Protein AF-A0A6C0JZB6-F1 (afdb_monomer)

Foldseek 3Di:
DDDDDDDDDPDPDDPPDDPDDPPPPVVPDDPLQPPLDDPVLRVLLSLLRCLCVVVVCLVVLLVVCVVVVHDLPHDDDQDDDPSSVVSLVSLCPDPCSVVDDPVSVSVSVSLSNVCSHPNVVVVSVVSVVVVVVVVVVVVVVVVVVVVVVVVVVVVVVVVVVVVVVVVVVVVVVVVVVVVVVVVVVPPDPPPDPDDDDDDDDDDDD

pLDDT: mean 84.33, std 16.36, range [42.44, 98.69]

Sequence (205 aa):
MNSNINEEQVQSQEIIMPPEPPTENVDTFTPGEFAYASDWDRRYLRDAYQVITRNEWWGQFRDALNSRGVSYTTGFQFTNDPLYNKIMNAIANTPVGGCHSGASIGCVMRIMQIIALKGEAEYRRECIEYEEEERRRQQALQMEEDRRRQQALQMEEHHQEYLAKMERERQEYIARIIASDVANIVVPNTEKINETTNEPDVSPV

Solvent-accessible surface area (backbone atoms only — not comparable to full-atom values): 12638 Å² total; per-residue (Å²): 143,84,88,82,78,80,82,78,81,80,76,79,74,78,80,80,70,76,79,76,74,82,79,78,78,70,80,73,87,57,90,63,59,47,83,86,46,56,80,82,53,20,62,55,47,28,49,49,46,48,56,37,56,80,67,63,37,49,63,62,50,32,50,56,35,52,79,67,71,39,47,93,89,46,80,78,83,66,90,81,43,69,67,53,51,50,52,51,54,58,36,50,72,40,96,63,32,74,75,54,50,81,65,57,48,50,53,43,52,53,50,51,48,44,30,44,72,65,32,58,72,51,52,52,49,54,47,52,54,50,53,52,50,52,51,50,51,52,52,52,51,51,53,52,52,51,51,52,51,51,53,50,51,52,52,49,50,54,50,51,52,50,52,55,48,54,52,50,55,50,51,53,52,54,51,52,52,54,53,52,54,52,54,66,71,66,59,74,88,78,72,77,82,75,83,80,84,79,77,85,86,85,79,91,133

Radius of gyration: 46.21 Å; Cα contacts (8 Å, |Δi|>4): 81; chains: 1; bounding box: 92×86×145 Å

Structure (mmCIF, N/CA/C/O backbone):
data_AF-A0A6C0JZB6-F1
#
_entry.id   AF-A0A6C0JZB6-F1
#
loop_
_atom_site.group_PDB
_atom_site.id
_atom_site.type_symbol
_atom_site.label_atom_id
_atom_site.label_alt_id
_atom_site.label_comp_id
_atom_site.label_asym_id
_atom_site.label_entity_id
_atom_site.label_seq_id
_atom_site.pdbx_PDB_ins_code
_atom_site.Cartn_x
_atom_site.Cartn_y
_atom_site.Cartn_z
_atom_site.occupancy
_atom_site.B_iso_or_equiv
_atom_site.auth_seq_id
_atom_site.auth_comp_id
_atom_site.auth_asym_id
_atom_site.auth_atom_id
_atom_site.pdbx_PDB_model_num
ATOM 1 N N . MET A 1 1 ? 46.625 -63.639 -25.681 1.00 45.88 1 MET A N 1
ATOM 2 C CA . MET A 1 1 ? 45.954 -63.381 -24.392 1.00 45.88 1 MET A CA 1
ATOM 3 C C . MET A 1 1 ? 45.619 -61.900 -24.350 1.00 45.88 1 MET A C 1
ATOM 5 O O . MET A 1 1 ? 46.455 -61.127 -23.921 1.00 45.88 1 MET A O 1
ATOM 9 N N . ASN A 1 2 ? 44.457 -61.512 -24.878 1.00 42.44 2 ASN A N 1
ATOM 10 C CA . ASN A 1 2 ? 43.946 -60.142 -24.798 1.00 42.44 2 ASN A CA 1
ATOM 11 C C . ASN A 1 2 ? 42.548 -60.226 -24.191 1.00 42.44 2 ASN A C 1
ATOM 13 O O . ASN A 1 2 ? 41.601 -60.625 -24.864 1.00 42.44 2 ASN A O 1
ATOM 17 N N . SER A 1 3 ? 42.464 -59.919 -22.902 1.00 53.12 3 SER A N 1
ATOM 18 C CA . SER A 1 3 ? 41.220 -59.836 -22.146 1.00 53.12 3 SER A CA 1
ATOM 19 C C . SER A 1 3 ? 40.720 -58.397 -22.242 1.00 53.12 3 SER A C 1
ATOM 21 O O . SER A 1 3 ? 41.176 -57.546 -21.484 1.00 53.12 3 SER A O 1
ATOM 23 N N . ASN A 1 4 ? 39.834 -58.109 -23.198 1.00 56.62 4 ASN A N 1
ATOM 24 C CA . ASN A 1 4 ? 39.103 -56.843 -23.207 1.00 56.62 4 ASN A CA 1
ATOM 25 C C . ASN A 1 4 ? 37.884 -56.982 -22.296 1.00 56.62 4 ASN A C 1
ATOM 27 O O . ASN A 1 4 ? 37.020 -57.832 -22.504 1.00 56.62 4 ASN A O 1
ATOM 31 N N . ILE A 1 5 ? 37.903 -56.169 -21.248 1.00 60.34 5 ILE A N 1
ATOM 32 C CA . ILE A 1 5 ? 36.912 -56.061 -20.187 1.00 60.34 5 ILE A CA 1
ATOM 33 C C . ILE A 1 5 ? 35.706 -55.304 -20.754 1.00 60.34 5 ILE A C 1
ATOM 35 O O . ILE A 1 5 ? 35.857 -54.203 -21.275 1.00 60.34 5 ILE A O 1
ATOM 39 N N . ASN A 1 6 ? 34.525 -55.919 -20.672 1.00 53.59 6 ASN A N 1
ATOM 40 C CA . ASN A 1 6 ?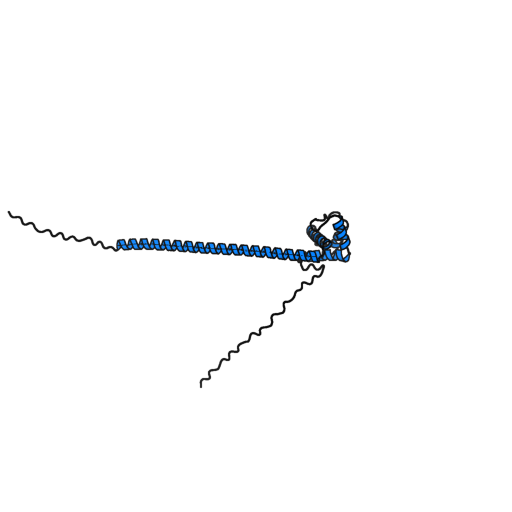 33.242 -55.263 -20.912 1.00 53.59 6 ASN A CA 1
ATOM 41 C C . ASN A 1 6 ? 33.005 -54.229 -19.803 1.00 53.59 6 ASN A C 1
ATOM 43 O O . ASN A 1 6 ? 32.846 -54.601 -18.641 1.00 53.59 6 ASN A O 1
ATOM 47 N N . GLU A 1 7 ? 32.962 -52.949 -20.165 1.00 59.62 7 GLU A N 1
ATOM 48 C CA . GLU A 1 7 ? 32.383 -51.897 -19.330 1.00 59.62 7 GLU A CA 1
ATOM 49 C C . GLU A 1 7 ? 30.857 -52.059 -19.327 1.00 59.62 7 GLU A C 1
ATOM 51 O O . GLU A 1 7 ? 30.168 -51.722 -20.290 1.00 59.62 7 GLU A O 1
ATOM 56 N N . GLU A 1 8 ? 30.322 -52.613 -18.240 1.00 56.81 8 GLU A N 1
ATOM 57 C CA . GLU A 1 8 ? 28.897 -52.538 -17.931 1.00 56.81 8 GLU A CA 1
ATOM 58 C C . GLU A 1 8 ? 28.526 -51.084 -17.611 1.00 56.81 8 GLU A C 1
ATOM 60 O O . GLU A 1 8 ? 28.890 -50.530 -16.573 1.00 56.81 8 GLU A O 1
ATOM 65 N N . GLN A 1 9 ? 27.772 -50.463 -18.518 1.00 48.66 9 GLN A N 1
ATOM 66 C CA . GLN A 1 9 ? 27.042 -49.232 -18.249 1.00 48.66 9 GLN A CA 1
ATOM 67 C C . GLN A 1 9 ? 25.950 -49.510 -17.210 1.00 48.66 9 GLN A C 1
ATOM 69 O O . GLN A 1 9 ? 24.870 -50.006 -17.531 1.00 48.66 9 GLN A O 1
ATOM 74 N N . VAL A 1 10 ? 26.220 -49.160 -15.954 1.00 54.12 10 VAL A N 1
ATOM 75 C CA . VAL A 1 10 ? 25.191 -49.067 -14.916 1.00 54.12 10 VAL A CA 1
ATOM 76 C C . VAL A 1 10 ? 24.392 -47.792 -15.174 1.00 54.12 10 VAL A C 1
ATOM 78 O O . VAL A 1 10 ? 24.787 -46.686 -14.811 1.00 54.12 10 VAL A O 1
ATOM 81 N N . GLN A 1 11 ? 23.277 -47.960 -15.876 1.00 53.94 11 GLN A N 1
ATOM 82 C CA . GLN A 1 11 ? 22.284 -46.929 -16.130 1.00 53.94 11 GLN A CA 1
ATOM 83 C C . GLN A 1 11 ? 21.546 -46.633 -14.817 1.00 53.94 11 GLN A C 1
ATOM 85 O O . GLN A 1 11 ? 20.642 -47.363 -14.415 1.00 53.94 11 GLN A O 1
ATOM 90 N N . SER A 1 12 ? 21.971 -45.579 -14.120 1.00 52.72 12 SER A N 1
ATOM 91 C CA . SER A 1 12 ? 21.292 -45.047 -12.939 1.00 52.72 12 SER A CA 1
ATOM 92 C C . SER A 1 12 ? 19.869 -44.640 -13.321 1.00 52.72 12 SER A C 1
ATOM 94 O O . SER A 1 12 ? 19.661 -43.602 -13.944 1.00 52.72 12 SER A O 1
ATOM 96 N N . GLN A 1 13 ? 18.884 -45.474 -12.988 1.00 52.16 13 GLN A N 1
ATOM 97 C CA . GLN A 1 13 ? 17.484 -45.077 -13.039 1.00 52.16 13 GLN A CA 1
ATOM 98 C C . GLN A 1 13 ? 17.286 -43.966 -12.006 1.00 52.16 13 GLN A C 1
ATOM 100 O O . GLN A 1 13 ? 17.380 -44.209 -10.803 1.00 52.16 13 GLN A O 1
ATOM 105 N N . GLU A 1 14 ? 17.055 -42.741 -12.480 1.00 58.50 14 GLU A N 1
ATOM 106 C CA . GLU A 1 14 ? 16.533 -41.658 -11.653 1.00 58.50 14 GLU A CA 1
ATOM 107 C C . GLU A 1 14 ? 15.258 -42.164 -10.975 1.00 58.50 14 GLU A C 1
ATOM 109 O O . GLU A 1 14 ? 14.254 -42.462 -11.624 1.00 58.50 14 GLU A O 1
ATOM 114 N N . ILE A 1 15 ? 15.318 -42.321 -9.654 1.00 60.81 15 ILE A N 1
ATOM 115 C CA . ILE A 1 15 ? 14.153 -42.622 -8.833 1.00 60.81 15 ILE A CA 1
ATOM 116 C C . ILE A 1 15 ? 13.278 -41.368 -8.887 1.00 60.81 15 ILE A C 1
ATOM 118 O O . ILE A 1 15 ? 13.508 -40.406 -8.158 1.00 60.81 15 ILE A O 1
ATOM 122 N N . ILE A 1 16 ? 12.304 -41.363 -9.798 1.00 61.88 16 ILE A N 1
ATOM 123 C CA . ILE A 1 16 ? 11.272 -40.332 -9.895 1.00 61.88 16 ILE A CA 1
ATOM 124 C C . ILE A 1 16 ? 10.442 -40.427 -8.611 1.00 61.88 16 ILE A C 1
ATOM 126 O O . ILE A 1 16 ? 9.555 -41.274 -8.488 1.00 61.88 16 ILE A O 1
ATOM 130 N N . MET A 1 17 ? 10.769 -39.594 -7.622 1.00 65.50 17 MET A N 1
ATOM 131 C CA . MET A 1 17 ? 9.913 -39.412 -6.455 1.00 65.50 17 MET A CA 1
ATOM 132 C C . MET A 1 17 ? 8.562 -38.850 -6.915 1.00 65.50 17 MET A C 1
ATOM 134 O O . MET A 1 17 ? 8.532 -37.965 -7.777 1.00 65.50 17 MET A O 1
ATOM 138 N N . PRO A 1 18 ? 7.439 -39.343 -6.360 1.00 75.12 18 PRO A N 1
ATOM 139 C CA . PRO A 1 18 ? 6.144 -38.729 -6.608 1.00 75.12 18 PRO A CA 1
ATOM 140 C C . PRO A 1 18 ? 6.205 -37.254 -6.182 1.00 75.12 18 PRO A C 1
ATOM 142 O O . PRO A 1 18 ? 6.848 -36.956 -5.170 1.00 75.12 18 PRO A O 1
ATOM 145 N N . PRO A 1 19 ? 5.576 -36.332 -6.937 1.00 72.06 19 PRO A N 1
ATOM 146 C CA . PRO A 1 19 ? 5.534 -34.930 -6.551 1.00 72.06 19 PRO A CA 1
ATOM 147 C C . PRO A 1 19 ? 4.966 -34.836 -5.137 1.00 72.06 19 PRO A C 1
ATOM 149 O O . PRO A 1 19 ? 3.941 -35.459 -4.839 1.00 72.06 19 PRO A O 1
ATOM 152 N N . GLU A 1 20 ? 5.657 -34.103 -4.262 1.00 64.00 20 GLU A N 1
ATOM 153 C CA . GLU A 1 20 ? 5.143 -33.834 -2.924 1.00 64.00 20 GLU A CA 1
ATOM 154 C C . GLU A 1 20 ? 3.725 -33.262 -3.059 1.00 64.00 20 GLU A C 1
ATOM 156 O O . GLU A 1 20 ? 3.488 -32.413 -3.930 1.00 64.00 20 GLU A O 1
ATOM 161 N N . PRO A 1 21 ? 2.755 -33.752 -2.264 1.00 69.00 21 PRO A N 1
ATOM 162 C CA . PRO A 1 21 ? 1.412 -33.203 -2.303 1.00 69.00 21 PRO A CA 1
ATOM 163 C C . PRO A 1 21 ? 1.504 -31.694 -2.050 1.00 69.00 21 PRO A C 1
ATOM 165 O O . PRO A 1 21 ? 2.313 -31.279 -1.212 1.00 69.00 21 PRO A O 1
ATOM 168 N N . PRO A 1 22 ? 0.715 -30.866 -2.760 1.00 60.97 22 PRO A N 1
ATOM 169 C CA . PRO A 1 22 ? 0.703 -29.436 -2.513 1.00 60.97 22 PRO A CA 1
ATOM 170 C C . PRO A 1 22 ? 0.452 -29.235 -1.024 1.00 60.97 22 PRO A C 1
ATOM 172 O O . PRO A 1 22 ? -0.549 -29.702 -0.481 1.00 60.97 22 PRO A O 1
ATOM 175 N N . THR A 1 23 ? 1.408 -28.607 -0.346 1.00 54.97 23 THR A N 1
ATOM 176 C CA . THR A 1 23 ? 1.248 -28.226 1.048 1.00 54.97 23 THR A CA 1
ATOM 177 C C . THR A 1 23 ? 0.150 -27.176 1.045 1.00 54.97 23 THR A C 1
ATOM 179 O O . THR A 1 23 ? 0.383 -26.016 0.707 1.00 54.97 23 THR A O 1
ATOM 182 N N . GLU A 1 24 ? -1.079 -27.600 1.339 1.00 53.00 24 GLU A N 1
ATOM 183 C CA . GLU A 1 24 ? -2.179 -26.699 1.636 1.00 53.00 24 GLU A CA 1
ATOM 184 C C . GLU A 1 24 ? -1.795 -25.929 2.905 1.00 53.00 24 GLU A C 1
ATOM 186 O O . GLU A 1 24 ? -2.148 -26.293 4.024 1.00 53.00 24 GLU A O 1
ATOM 191 N N . ASN A 1 25 ? -1.043 -24.842 2.738 1.00 52.75 25 ASN A N 1
ATOM 192 C CA . ASN A 1 25 ? -1.030 -23.748 3.694 1.00 52.75 25 ASN A CA 1
ATOM 193 C C . ASN A 1 25 ? -2.412 -23.094 3.615 1.00 52.75 25 ASN A C 1
ATOM 195 O O . ASN A 1 25 ? -2.579 -22.018 3.040 1.00 52.75 25 ASN A O 1
ATOM 199 N N . VAL A 1 26 ? -3.428 -23.783 4.143 1.00 58.50 26 VAL A N 1
ATOM 200 C CA . VAL A 1 26 ? -4.707 -23.158 4.458 1.00 58.50 26 VAL A CA 1
ATOM 201 C C . VAL A 1 26 ? -4.381 -22.172 5.563 1.00 58.50 26 VAL A C 1
ATOM 203 O O . VAL A 1 26 ? -4.238 -22.552 6.725 1.00 58.50 26 VAL A O 1
ATOM 206 N N . ASP A 1 27 ? -4.160 -20.921 5.167 1.00 67.69 27 ASP A N 1
ATOM 207 C CA . ASP A 1 27 ? -3.932 -19.794 6.057 1.00 67.69 27 ASP A CA 1
ATOM 208 C C . ASP A 1 27 ? -5.084 -19.752 7.068 1.00 67.69 27 ASP A C 1
ATOM 210 O O . ASP A 1 27 ? -6.199 -19.308 6.777 1.00 67.69 27 ASP A O 1
ATOM 214 N N . THR A 1 28 ? -4.851 -20.370 8.226 1.00 77.94 28 THR A N 1
ATOM 215 C CA . THR A 1 28 ? -5.895 -20.638 9.205 1.00 77.94 28 THR A CA 1
ATOM 216 C C . THR A 1 28 ? -6.149 -19.331 9.925 1.00 77.94 28 THR A C 1
ATOM 218 O O . THR A 1 28 ? -5.398 -18.933 10.817 1.00 77.94 28 THR A O 1
ATOM 221 N N . PHE A 1 29 ? -7.196 -18.629 9.493 1.00 86.38 29 PHE A N 1
ATOM 222 C CA . PHE A 1 29 ? -7.559 -17.337 10.051 1.00 86.38 29 PHE A CA 1
ATOM 223 C C . PHE A 1 29 ? -7.795 -17.452 11.562 1.00 86.38 29 PHE A C 1
ATOM 225 O O . PHE A 1 29 ? -8.783 -18.032 12.013 1.00 86.38 29 PHE A O 1
ATOM 232 N N . THR A 1 30 ? -6.873 -16.875 12.331 1.00 89.81 30 THR A N 1
ATOM 233 C CA . THR A 1 30 ? -6.940 -16.795 13.791 1.00 89.81 30 THR A CA 1
ATOM 234 C C . THR A 1 30 ? -7.148 -15.331 14.181 1.00 89.81 30 THR A C 1
ATOM 236 O O . THR A 1 30 ? -6.226 -14.529 13.998 1.00 89.81 30 THR A O 1
ATOM 239 N N . PRO A 1 31 ? -8.339 -14.952 14.684 1.00 91.44 31 PRO A N 1
ATOM 240 C CA . PRO A 1 31 ? -8.630 -13.570 15.049 1.00 91.44 31 PRO A CA 1
ATOM 241 C C . PRO A 1 31 ? -7.631 -12.996 16.058 1.00 91.44 31 PRO A C 1
ATOM 243 O O . PRO A 1 31 ? -7.247 -13.663 17.019 1.00 91.44 31 PRO A O 1
ATOM 246 N N . GLY A 1 32 ? -7.235 -11.744 15.855 1.00 93.50 32 GLY A N 1
ATOM 247 C CA . GLY A 1 32 ? -6.341 -10.989 16.726 1.00 93.50 32 GLY A CA 1
ATOM 248 C C . GLY A 1 32 ? -4.849 -11.242 16.503 1.00 93.50 32 GLY A C 1
ATOM 249 O O . GLY A 1 32 ? -4.027 -10.532 17.085 1.00 93.50 32 GLY A O 1
ATOM 250 N N . GLU A 1 33 ? -4.465 -12.203 15.656 1.00 95.56 33 GLU A N 1
ATOM 251 C CA . GLU A 1 33 ? -3.049 -12.471 15.369 1.00 95.56 33 GLU A CA 1
ATOM 252 C C . GLU A 1 33 ? -2.458 -11.508 14.331 1.00 95.56 33 GLU A C 1
ATOM 254 O O . GLU A 1 33 ? -1.254 -11.233 14.383 1.00 95.56 33 GLU A O 1
ATOM 259 N N . PHE A 1 34 ? -3.292 -10.974 13.427 1.00 95.31 34 PHE A N 1
ATOM 260 C CA . PHE A 1 34 ? -2.903 -10.047 12.352 1.00 95.31 34 PHE A CA 1
ATOM 261 C C . PHE A 1 34 ? -1.696 -10.537 11.527 1.00 95.31 34 PHE A C 1
ATOM 263 O O . PHE A 1 34 ? -0.806 -9.762 11.173 1.00 95.31 34 PHE A O 1
ATOM 270 N N . ALA A 1 35 ? -1.642 -11.838 11.216 1.00 93.19 35 ALA A N 1
ATOM 271 C CA . ALA A 1 35 ? -0.567 -12.436 10.410 1.00 93.19 35 ALA A CA 1
ATOM 272 C C . ALA A 1 35 ? -0.470 -11.834 8.991 1.00 93.19 35 ALA A C 1
ATOM 274 O O . ALA A 1 35 ? 0.606 -11.800 8.408 1.00 93.19 35 ALA A O 1
ATOM 275 N N . TYR A 1 36 ? -1.581 -11.292 8.491 1.00 92.25 36 TYR A N 1
ATOM 276 C CA . TYR A 1 36 ? -1.726 -10.607 7.202 1.00 92.25 36 TYR A CA 1
ATOM 277 C C . TYR A 1 36 ? -1.367 -9.111 7.241 1.00 92.25 36 TYR A C 1
ATOM 279 O O . TYR A 1 36 ? -1.527 -8.420 6.246 1.00 92.25 36 TYR A O 1
ATOM 287 N N . ALA A 1 37 ? -0.955 -8.578 8.394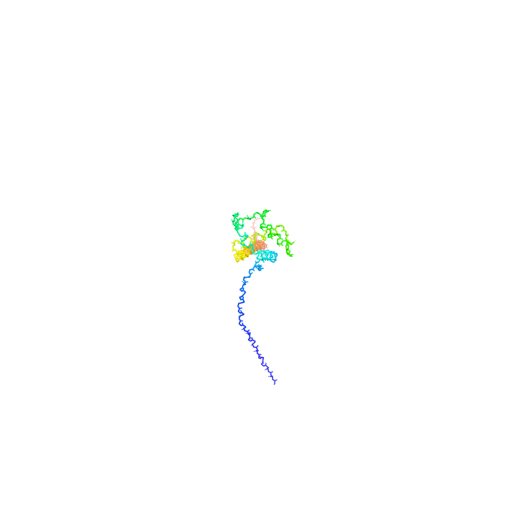 1.00 93.19 37 ALA A N 1
ATOM 288 C CA . ALA A 1 37 ? -0.459 -7.210 8.507 1.00 93.19 37 ALA A CA 1
ATOM 289 C C . ALA A 1 37 ? 1.074 -7.196 8.554 1.00 93.19 37 ALA A C 1
ATOM 291 O O . ALA A 1 37 ? 1.707 -8.195 8.924 1.00 93.19 37 ALA A O 1
ATOM 292 N N . SER A 1 38 ? 1.658 -6.034 8.246 1.00 90.69 38 SER A N 1
ATOM 293 C CA . SER A 1 38 ? 3.099 -5.798 8.361 1.00 90.69 38 SER A CA 1
ATOM 294 C C . SER A 1 38 ? 3.597 -6.121 9.776 1.00 90.69 38 SER A C 1
ATOM 296 O O . SER A 1 38 ? 2.898 -5.869 10.761 1.00 90.69 38 SER A O 1
ATOM 298 N N . ASP A 1 39 ? 4.820 -6.640 9.912 1.00 88.50 39 ASP A N 1
ATOM 299 C CA . ASP A 1 39 ? 5.393 -6.960 11.231 1.00 88.50 39 ASP A CA 1
ATOM 300 C C . ASP A 1 39 ? 5.441 -5.736 12.160 1.00 88.50 39 ASP A C 1
ATOM 302 O O . ASP A 1 39 ? 5.301 -5.859 13.381 1.00 88.50 39 ASP A O 1
ATOM 306 N N . TRP A 1 40 ? 5.612 -4.545 11.577 1.00 87.88 40 TRP A N 1
ATOM 307 C CA . TRP A 1 40 ? 5.642 -3.290 12.317 1.00 87.88 40 TRP A CA 1
ATOM 308 C C . TRP A 1 40 ? 4.274 -2.945 12.915 1.00 87.88 40 TRP A C 1
ATOM 310 O O . TRP A 1 40 ? 4.204 -2.616 14.100 1.00 87.88 40 TRP A O 1
ATOM 320 N N . ASP A 1 41 ? 3.192 -3.086 12.144 1.00 91.88 41 ASP A N 1
ATOM 321 C CA . ASP A 1 41 ? 1.826 -2.801 12.601 1.00 91.88 41 ASP A CA 1
ATOM 322 C C . ASP A 1 41 ? 1.258 -3.920 13.480 1.00 91.88 41 ASP A C 1
ATOM 324 O O . ASP A 1 41 ? 0.531 -3.653 14.442 1.00 91.88 41 ASP A O 1
ATOM 328 N N . ARG A 1 42 ? 1.616 -5.178 13.191 1.00 94.88 42 ARG A N 1
ATOM 329 C CA . ARG A 1 42 ? 1.048 -6.383 13.815 1.00 94.88 42 ARG A CA 1
ATOM 330 C C . ARG A 1 42 ? 1.060 -6.315 15.335 1.00 94.88 42 ARG A C 1
ATOM 332 O O . ARG A 1 42 ? 0.044 -6.603 15.966 1.00 94.88 42 ARG A O 1
ATOM 339 N N . ARG A 1 43 ? 2.187 -5.920 15.939 1.00 94.56 43 ARG A N 1
ATOM 340 C CA . ARG A 1 43 ? 2.314 -5.848 17.407 1.00 94.56 43 ARG A CA 1
ATOM 341 C C . ARG A 1 43 ? 1.321 -4.867 18.031 1.00 94.56 43 ARG A C 1
ATOM 343 O O . ARG A 1 43 ? 0.779 -5.138 19.096 1.00 94.56 43 ARG A O 1
ATOM 350 N N . TYR A 1 44 ? 1.076 -3.749 17.357 1.00 95.56 44 TYR A N 1
ATOM 351 C CA . TYR A 1 44 ? 0.221 -2.682 17.849 1.00 95.56 44 TYR A CA 1
ATOM 352 C C . TYR A 1 44 ? -1.260 -3.002 17.640 1.00 95.56 44 TYR A C 1
ATOM 354 O O . TYR A 1 44 ? -2.083 -2.760 18.522 1.00 95.56 44 TYR A O 1
ATOM 362 N N . LEU A 1 45 ? -1.592 -3.598 16.492 1.00 97.19 45 LEU A N 1
ATOM 363 C CA . LEU A 1 45 ? -2.938 -4.086 16.205 1.00 97.19 45 LEU A CA 1
ATOM 364 C C . LEU A 1 45 ? -3.351 -5.182 17.181 1.00 97.19 45 LEU A C 1
ATOM 366 O O . LEU A 1 45 ? -4.439 -5.113 17.750 1.00 97.19 45 LEU A O 1
ATOM 370 N N . ARG A 1 46 ? -2.457 -6.144 17.428 1.00 96.81 46 ARG A N 1
ATOM 371 C CA . ARG A 1 46 ? -2.664 -7.219 18.399 1.00 96.81 46 ARG A CA 1
ATOM 372 C C . ARG A 1 46 ? -2.922 -6.671 19.798 1.00 96.81 46 ARG A C 1
ATOM 374 O O . ARG A 1 46 ? -3.892 -7.080 20.427 1.00 96.81 46 ARG A O 1
ATOM 381 N N . ASP A 1 47 ? -2.094 -5.738 20.267 1.00 96.06 47 ASP A N 1
ATOM 382 C CA . ASP A 1 47 ? -2.246 -5.148 21.600 1.00 96.06 47 ASP A CA 1
ATOM 383 C C . ASP A 1 47 ? -3.597 -4.431 21.750 1.00 96.06 47 ASP A C 1
ATOM 385 O O . ASP A 1 47 ? -4.379 -4.752 22.647 1.00 96.06 47 ASP A O 1
ATOM 389 N N . ALA A 1 48 ? -3.942 -3.542 20.813 1.00 96.94 48 ALA A N 1
ATOM 390 C CA . ALA A 1 48 ? -5.223 -2.839 20.831 1.00 96.94 48 ALA A CA 1
ATOM 391 C C . ALA A 1 48 ? -6.423 -3.801 20.751 1.00 96.94 48 ALA A C 1
ATOM 393 O O . ALA A 1 48 ? -7.377 -3.673 21.524 1.00 96.94 48 ALA A O 1
ATOM 394 N N . TYR A 1 49 ? -6.361 -4.802 19.870 1.00 97.88 49 TYR A N 1
ATOM 395 C CA . TYR A 1 49 ? -7.405 -5.815 19.723 1.00 97.88 49 TYR A CA 1
ATOM 396 C C . TYR A 1 49 ? -7.602 -6.617 21.012 1.00 97.88 49 TYR A C 1
ATOM 398 O O . TYR A 1 49 ? -8.736 -6.803 21.462 1.00 97.88 49 TYR A O 1
ATOM 406 N N . GLN A 1 50 ? -6.513 -7.055 21.649 1.00 97.00 50 GLN A N 1
ATOM 407 C CA . GLN A 1 50 ? -6.556 -7.769 22.925 1.00 97.00 50 GLN A CA 1
ATOM 408 C C . GLN A 1 50 ? -7.131 -6.891 24.039 1.00 97.00 50 GLN A C 1
ATOM 410 O O . GLN A 1 50 ? -7.951 -7.366 24.826 1.00 97.00 50 GLN A O 1
ATOM 415 N N . VAL A 1 51 ? -6.761 -5.607 24.092 1.00 97.25 51 VAL A N 1
ATOM 416 C CA . VAL A 1 51 ? -7.296 -4.648 25.068 1.00 97.25 51 VAL A CA 1
ATOM 417 C C . VAL A 1 51 ? -8.804 -4.465 24.912 1.00 97.25 51 VAL A C 1
ATOM 419 O O . VAL A 1 51 ? -9.517 -4.478 25.914 1.00 97.25 51 VAL A O 1
ATOM 422 N N . ILE A 1 52 ? -9.308 -4.306 23.690 1.00 97.31 52 ILE A N 1
ATOM 423 C CA . ILE A 1 52 ? -10.746 -4.126 23.448 1.00 97.31 52 ILE A CA 1
ATOM 424 C C . ILE A 1 52 ? -11.500 -5.433 23.730 1.00 97.31 52 ILE A C 1
ATOM 426 O O . ILE A 1 52 ? -12.540 -5.409 24.389 1.00 97.31 52 ILE A O 1
ATOM 430 N N . THR A 1 53 ? -10.946 -6.571 23.301 1.00 97.12 53 THR A N 1
ATOM 431 C CA . THR A 1 53 ? -11.547 -7.902 23.481 1.00 97.12 53 THR A CA 1
ATOM 432 C C . THR A 1 53 ? -11.651 -8.290 24.951 1.00 97.12 53 THR A C 1
ATOM 434 O O . THR A 1 53 ? -12.739 -8.627 25.407 1.00 97.12 53 THR A O 1
ATOM 437 N N . ARG A 1 54 ? -10.563 -8.181 25.728 1.00 97.00 54 ARG A N 1
ATOM 438 C CA . ARG A 1 54 ? -10.546 -8.569 27.155 1.00 97.00 54 ARG A CA 1
ATOM 439 C C . ARG A 1 54 ? -11.500 -7.745 28.024 1.00 97.00 54 ARG A C 1
ATOM 441 O O . ARG A 1 54 ? -11.856 -8.177 29.111 1.00 97.00 54 ARG A O 1
ATOM 448 N N . ASN A 1 55 ? -11.853 -6.543 27.571 1.00 97.31 55 ASN A N 1
ATOM 449 C CA . ASN A 1 55 ? -12.778 -5.649 28.263 1.00 97.31 55 ASN A CA 1
ATOM 450 C C . ASN A 1 55 ? -14.197 -5.672 27.663 1.00 97.31 55 ASN A C 1
ATOM 452 O O . ASN A 1 55 ? -15.038 -4.875 28.079 1.00 97.31 55 ASN A O 1
ATOM 456 N N . GLU A 1 56 ? -14.452 -6.530 26.669 1.00 96.69 56 GLU A N 1
ATOM 457 C CA . GLU A 1 56 ? -15.745 -6.661 25.984 1.00 96.69 56 GLU A CA 1
ATOM 458 C C . GLU A 1 56 ? -16.261 -5.333 25.386 1.00 96.69 56 GLU A C 1
ATOM 460 O O . GLU A 1 56 ? -17.462 -5.067 25.310 1.00 96.69 56 GLU A O 1
ATOM 465 N N . TRP A 1 57 ? -15.350 -4.462 24.935 1.00 97.00 57 TRP A N 1
ATOM 466 C CA . TRP A 1 57 ? -15.701 -3.113 24.469 1.00 97.00 57 TRP A CA 1
ATOM 467 C C . TRP A 1 57 ? -16.159 -3.039 23.012 1.00 97.00 57 TRP A C 1
ATOM 469 O O . TRP A 1 57 ? -16.630 -1.985 22.595 1.00 97.00 57 TRP A O 1
ATOM 479 N N . TRP A 1 58 ? -16.089 -4.126 22.239 1.00 96.25 58 TRP A N 1
ATOM 480 C CA . TRP A 1 58 ? -16.471 -4.128 20.819 1.00 96.25 58 TRP A CA 1
ATOM 481 C C . TRP A 1 58 ? -17.898 -3.627 20.567 1.00 96.25 58 TRP A C 1
ATOM 483 O O . TRP A 1 58 ? -18.105 -2.794 19.686 1.00 96.25 58 TRP A O 1
ATOM 493 N N . GLY A 1 59 ? -18.872 -4.085 21.363 1.00 96.19 59 GLY A N 1
ATOM 494 C CA . GLY A 1 59 ? -20.268 -3.651 21.241 1.00 96.19 59 GLY A CA 1
ATOM 495 C C . GLY A 1 59 ? -20.433 -2.159 21.531 1.00 96.19 59 GLY A C 1
ATOM 496 O O . GLY A 1 59 ? -20.929 -1.419 20.686 1.00 96.19 59 GLY A O 1
ATOM 497 N N . GLN A 1 60 ? -19.916 -1.702 22.678 1.00 94.75 60 GLN A N 1
ATOM 498 C CA . GLN A 1 60 ? -19.953 -0.286 23.069 1.00 94.75 60 GLN A CA 1
ATOM 499 C C . GLN A 1 60 ? -19.256 0.603 22.037 1.00 94.75 60 GLN A C 1
ATOM 501 O O . GLN A 1 60 ? -19.731 1.696 21.736 1.00 94.75 60 GLN A O 1
ATOM 506 N N . PHE A 1 61 ? -18.139 0.132 21.480 1.00 93.31 61 PHE A N 1
ATOM 507 C CA . PHE A 1 61 ? -17.378 0.879 20.493 1.00 93.31 61 PHE A CA 1
ATOM 508 C C . PHE A 1 61 ? -18.144 1.010 19.180 1.00 93.31 61 PHE A C 1
ATOM 510 O O . PHE A 1 61 ? -18.283 2.117 18.667 1.00 93.31 61 PHE A O 1
ATOM 517 N N . ARG A 1 62 ? -18.730 -0.081 18.682 1.00 93.81 62 ARG A N 1
ATOM 518 C CA . ARG A 1 62 ? -19.595 -0.055 17.498 1.00 93.81 62 ARG A CA 1
ATOM 519 C C . ARG A 1 62 ? -20.800 0.871 17.685 1.00 93.81 62 ARG A C 1
ATOM 521 O O . ARG A 1 62 ? -21.082 1.685 16.809 1.00 93.81 62 ARG A O 1
ATOM 528 N N . ASP A 1 63 ? -21.481 0.797 18.824 1.00 93.06 63 ASP A N 1
ATOM 529 C CA . ASP A 1 63 ? -22.659 1.629 19.102 1.00 93.06 63 ASP A CA 1
ATOM 530 C C . ASP A 1 63 ? -22.280 3.120 19.207 1.00 93.06 63 ASP A C 1
ATOM 532 O O . ASP A 1 63 ? -22.969 4.000 18.680 1.00 93.06 63 ASP A O 1
ATOM 536 N N . ALA A 1 64 ? -21.123 3.413 19.810 1.00 90.94 64 ALA A N 1
ATOM 537 C CA . ALA A 1 64 ? -20.542 4.751 19.859 1.00 90.94 64 ALA A CA 1
ATOM 538 C C . ALA A 1 64 ? -20.205 5.300 18.459 1.00 90.94 64 ALA A C 1
ATOM 540 O O . ALA A 1 64 ? -20.441 6.481 18.200 1.00 90.94 64 ALA A O 1
ATOM 541 N N . LEU A 1 65 ? -19.684 4.470 17.555 1.00 90.62 65 LEU A N 1
ATOM 542 C CA . LEU A 1 65 ? -19.399 4.862 16.171 1.00 90.62 65 LEU A CA 1
ATOM 543 C C . LEU A 1 65 ? -20.696 5.140 15.396 1.00 90.62 65 LEU A C 1
ATOM 545 O O . LEU A 1 65 ? -20.844 6.206 14.794 1.00 90.62 65 LEU A O 1
ATOM 549 N N . ASN A 1 66 ? -21.671 4.234 15.491 1.00 90.94 66 ASN A N 1
ATOM 550 C CA . ASN A 1 66 ? -22.955 4.344 14.796 1.00 90.94 66 ASN A CA 1
ATOM 551 C C . ASN A 1 66 ? -23.770 5.563 15.245 1.00 90.94 66 ASN A C 1
ATOM 553 O O . ASN A 1 66 ? -24.279 6.308 14.408 1.00 90.94 66 ASN A O 1
ATOM 557 N N . SER A 1 67 ? -23.858 5.814 16.556 1.00 90.12 67 SER A N 1
ATOM 558 C CA . SER A 1 67 ? -24.585 6.972 17.111 1.00 90.12 67 SER A CA 1
ATOM 559 C C . SER A 1 67 ? -24.038 8.325 16.644 1.00 90.12 67 SER A C 1
ATOM 561 O O . SER A 1 67 ? -24.732 9.336 16.731 1.00 90.12 67 SER A O 1
ATOM 563 N N . ARG A 1 68 ? -22.811 8.349 16.118 1.00 86.31 68 ARG A N 1
ATOM 564 C CA . ARG A 1 68 ? -22.133 9.551 15.624 1.00 86.31 68 ARG A CA 1
ATOM 565 C C . ARG A 1 68 ? -22.040 9.605 14.103 1.00 86.31 68 ARG A C 1
ATOM 567 O O . ARG A 1 68 ? -21.345 10.464 13.569 1.00 86.31 68 ARG A O 1
ATOM 574 N N . GLY A 1 69 ? -22.727 8.694 13.411 1.00 87.12 69 GLY A N 1
ATOM 575 C CA . GLY A 1 69 ? -22.717 8.620 11.952 1.00 87.12 69 GLY A CA 1
ATOM 576 C C . GLY A 1 69 ? -21.344 8.274 11.372 1.00 87.12 69 GLY A C 1
ATOM 577 O O . GLY A 1 69 ? -21.065 8.606 10.218 1.00 87.12 69 GLY A O 1
ATOM 578 N N . VAL A 1 70 ? -20.468 7.640 12.160 1.00 86.69 70 VAL A N 1
ATOM 579 C CA . VAL A 1 70 ? -19.187 7.152 11.651 1.00 86.69 70 VAL A CA 1
ATOM 580 C C . VAL A 1 70 ? -19.445 5.919 10.804 1.00 86.69 70 VAL A C 1
ATOM 582 O O . VAL A 1 70 ? -20.118 4.982 11.227 1.00 86.69 70 VAL A O 1
ATOM 585 N N . SER A 1 71 ? -18.875 5.913 9.611 1.00 84.62 71 SER A N 1
ATOM 586 C CA . SER A 1 71 ? -18.874 4.787 8.695 1.00 84.62 71 SER A CA 1
ATOM 587 C C . SER A 1 71 ? -17.433 4.372 8.398 1.00 84.62 71 SER A C 1
ATOM 589 O O . SER A 1 71 ? -16.463 4.981 8.847 1.00 84.62 71 SER A O 1
ATOM 591 N N . TYR A 1 72 ? -17.269 3.343 7.575 1.00 74.19 72 TYR A N 1
ATOM 592 C CA . TYR A 1 72 ? -15.954 2.963 7.063 1.00 74.19 72 TYR A CA 1
ATOM 593 C C . TYR A 1 72 ? -15.361 4.007 6.095 1.00 74.19 72 TYR A C 1
ATOM 595 O O . TYR A 1 72 ? -14.149 4.019 5.890 1.00 74.19 72 TYR A O 1
ATOM 603 N N . THR A 1 73 ? -16.179 4.905 5.531 1.00 77.38 73 THR A N 1
ATOM 604 C CA . THR A 1 73 ? -15.732 5.997 4.646 1.00 77.38 73 THR A CA 1
ATOM 605 C C . THR A 1 73 ? -15.535 7.322 5.374 1.00 77.38 73 THR A C 1
ATOM 607 O O . THR A 1 73 ? -14.844 8.197 4.859 1.00 77.38 73 THR A O 1
ATOM 610 N N . THR A 1 74 ? -16.096 7.484 6.574 1.00 75.12 74 THR A N 1
ATOM 611 C CA . THR A 1 74 ? -15.931 8.692 7.392 1.00 75.12 74 THR A CA 1
ATOM 612 C C . THR A 1 74 ? -15.010 8.423 8.580 1.00 75.12 74 THR A C 1
ATOM 614 O O . THR A 1 74 ? -14.931 7.308 9.091 1.00 75.12 74 THR A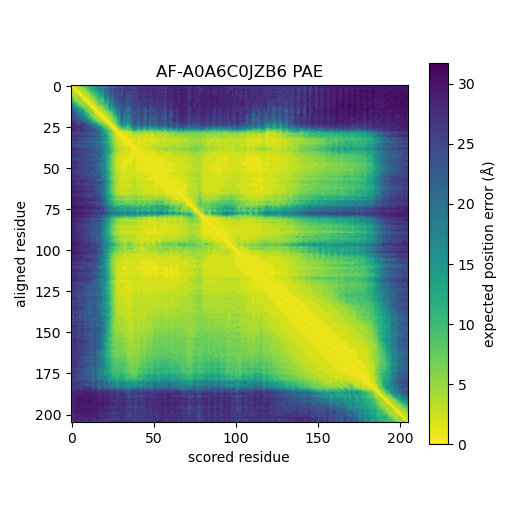 O 1
ATOM 617 N N . GLY A 1 75 ? -14.230 9.419 8.993 1.00 67.19 75 GLY A N 1
ATOM 618 C CA . GLY A 1 75 ? -13.341 9.316 10.152 1.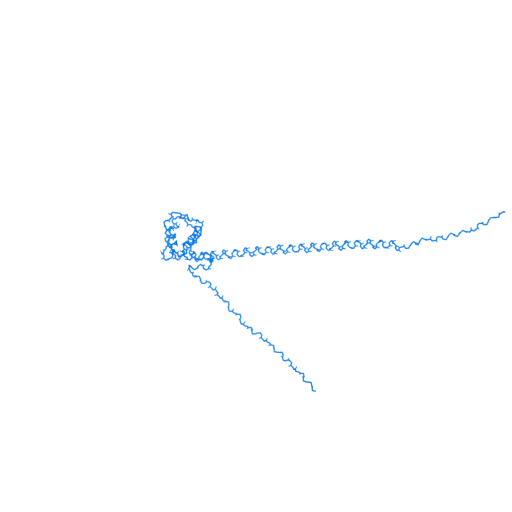00 67.19 75 GLY A CA 1
ATOM 619 C C . GLY A 1 75 ? -14.068 9.667 11.446 1.00 67.19 75 GLY A C 1
ATOM 620 O O . GLY A 1 75 ? -14.944 10.529 11.446 1.00 67.19 75 GLY A O 1
ATOM 621 N N . PHE A 1 76 ? -13.678 9.050 12.561 1.00 68.69 76 PHE A N 1
ATOM 622 C CA . PHE A 1 76 ? -14.083 9.542 13.874 1.00 68.69 76 PHE A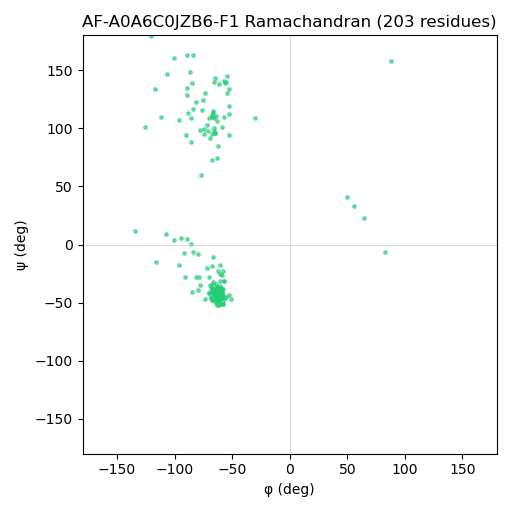 CA 1
ATOM 623 C C . PHE A 1 76 ? -13.070 10.563 14.387 1.00 68.69 76 PHE A C 1
ATOM 625 O O . PHE A 1 76 ? -11.872 10.281 14.415 1.00 68.69 76 PHE A O 1
ATOM 632 N N . GLN A 1 77 ? -13.533 11.739 14.809 1.00 69.69 77 GLN A N 1
ATOM 633 C CA . GLN A 1 77 ? -12.657 12.733 15.419 1.00 69.69 77 GLN A CA 1
ATOM 634 C C . GLN A 1 77 ? -12.528 12.449 16.918 1.00 69.69 77 GLN A C 1
ATOM 636 O O . GLN A 1 77 ? -13.456 12.617 17.703 1.00 69.69 77 GLN A O 1
ATOM 641 N N . PHE A 1 78 ? -11.348 11.978 17.295 1.00 66.62 78 PHE A N 1
ATOM 642 C CA . PHE A 1 78 ? -11.095 11.266 18.543 1.00 66.62 78 PHE A CA 1
ATOM 643 C C . PHE A 1 78 ? -10.945 12.115 19.810 1.00 66.62 78 PHE A C 1
ATOM 645 O O . PHE A 1 78 ? -10.842 11.574 20.906 1.00 66.62 78 PHE A O 1
ATOM 652 N N . THR A 1 79 ? -10.882 13.436 19.691 1.00 66.56 79 THR A N 1
ATOM 653 C CA . THR A 1 79 ? -10.240 14.265 20.719 1.00 66.56 79 THR A CA 1
ATOM 654 C C . THR A 1 79 ? -11.014 14.381 22.032 1.00 66.56 79 THR A C 1
ATOM 656 O O . THR A 1 79 ? -10.393 14.668 23.048 1.00 66.56 79 THR A O 1
ATOM 659 N N . ASN A 1 80 ? -12.326 14.110 22.051 1.00 71.25 80 ASN A N 1
ATOM 660 C CA . ASN A 1 80 ? -13.168 14.304 23.241 1.00 71.25 80 ASN A CA 1
ATOM 661 C C . ASN A 1 80 ? -14.114 13.132 23.560 1.00 71.25 80 ASN A C 1
ATOM 663 O O . ASN A 1 80 ? -15.018 13.287 24.380 1.00 71.25 80 ASN A O 1
ATOM 667 N N . ASP A 1 81 ? -13.955 11.968 22.926 1.00 82.88 81 ASP A N 1
ATOM 668 C CA . ASP A 1 81 ? -14.844 10.836 23.197 1.00 82.88 81 ASP A CA 1
ATOM 669 C C . ASP A 1 81 ? -14.417 10.078 24.475 1.00 82.88 81 ASP A C 1
ATOM 671 O O . ASP A 1 81 ? -13.283 9.596 24.550 1.00 82.88 81 ASP A O 1
ATOM 675 N N . PRO A 1 82 ? -15.298 9.934 25.489 1.00 86.81 82 PRO A N 1
ATOM 676 C CA . PRO A 1 82 ? -14.942 9.256 26.736 1.00 86.81 82 PRO A CA 1
ATOM 677 C C . PRO A 1 82 ? -14.573 7.778 26.563 1.00 86.81 82 PRO A C 1
ATOM 679 O O . PRO A 1 82 ? -13.674 7.294 27.251 1.00 86.81 82 PRO A O 1
ATOM 682 N N . LEU A 1 83 ? -15.244 7.055 25.659 1.00 87.31 83 LEU A N 1
ATOM 683 C CA . LEU A 1 83 ? -14.943 5.652 25.377 1.00 87.31 83 LEU A CA 1
ATOM 684 C C . LEU A 1 83 ? -13.608 5.532 24.644 1.00 87.31 83 LEU A C 1
ATOM 686 O O . LEU A 1 83 ? -12.800 4.675 24.992 1.00 87.31 83 LEU A O 1
ATOM 690 N N . TYR A 1 84 ? -13.343 6.420 23.688 1.00 86.75 84 TYR A N 1
ATOM 691 C CA . TYR A 1 84 ? -12.042 6.482 23.033 1.00 86.75 84 TYR A CA 1
ATOM 692 C C . TYR A 1 84 ? -10.920 6.723 24.042 1.00 86.75 84 TYR A C 1
ATOM 694 O O . TYR A 1 84 ? -9.976 5.941 24.104 1.00 86.75 84 TYR A O 1
ATOM 702 N N . ASN A 1 85 ? -11.052 7.744 24.892 1.00 89.69 85 ASN A N 1
ATOM 703 C CA . ASN A 1 85 ? -10.067 8.048 25.929 1.00 89.69 85 ASN A CA 1
ATOM 704 C C . ASN A 1 85 ? -9.864 6.861 26.877 1.00 89.69 85 ASN A C 1
ATOM 706 O O . ASN A 1 85 ? -8.739 6.559 27.268 1.00 89.69 85 ASN A O 1
ATOM 710 N N . LYS A 1 86 ? -10.939 6.139 27.207 1.00 93.12 86 LYS A N 1
ATOM 711 C CA . LYS A 1 86 ? -10.872 4.919 28.016 1.00 93.12 86 LYS A CA 1
ATOM 712 C C . LYS A 1 86 ? -10.072 3.809 27.326 1.00 93.12 86 LYS A C 1
ATOM 714 O O . LYS A 1 86 ? -9.210 3.215 27.970 1.00 93.12 86 LYS A O 1
ATOM 719 N N . ILE A 1 87 ? -10.318 3.556 26.038 1.00 93.25 87 ILE A N 1
ATOM 720 C CA . ILE A 1 87 ? -9.568 2.568 25.245 1.00 93.25 87 ILE A CA 1
ATOM 721 C C . ILE A 1 87 ? -8.094 2.970 25.160 1.00 93.25 87 ILE A C 1
ATOM 723 O O . ILE A 1 87 ? -7.218 2.168 25.471 1.00 93.25 87 ILE A O 1
ATOM 727 N N . MET A 1 88 ? -7.823 4.227 24.820 1.00 91.50 88 MET A N 1
ATOM 728 C CA . MET A 1 88 ? -6.474 4.775 24.697 1.00 91.50 88 MET A CA 1
ATOM 729 C C . MET A 1 88 ? -5.682 4.666 25.992 1.00 91.50 88 MET A C 1
ATOM 731 O O . MET A 1 88 ? -4.543 4.215 25.978 1.00 91.50 88 MET A O 1
ATOM 735 N N . ASN A 1 89 ? -6.296 5.015 27.122 1.00 93.19 89 ASN A N 1
ATOM 736 C CA . ASN A 1 89 ? -5.665 4.869 28.427 1.00 93.19 89 ASN A CA 1
ATOM 737 C C . ASN A 1 89 ? -5.389 3.396 28.749 1.00 93.19 89 ASN A C 1
ATOM 739 O O . ASN A 1 89 ? -4.353 3.074 29.323 1.00 93.19 89 ASN A O 1
ATOM 743 N N . ALA A 1 90 ? -6.282 2.478 28.374 1.00 95.50 90 ALA A N 1
ATOM 744 C CA . ALA A 1 90 ? -6.061 1.052 28.591 1.00 95.50 90 ALA A CA 1
ATOM 745 C C . ALA A 1 90 ? -4.923 0.490 27.723 1.00 95.50 90 ALA A C 1
ATOM 747 O O . ALA A 1 90 ? -4.169 -0.348 28.214 1.00 95.50 90 ALA A O 1
ATOM 748 N N . ILE A 1 91 ? -4.787 0.966 26.480 1.00 94.44 91 ILE A N 1
ATOM 749 C CA . ILE A 1 91 ? -3.669 0.634 25.585 1.00 94.44 91 ILE A CA 1
ATOM 750 C C . ILE A 1 91 ? -2.371 1.236 26.123 1.00 94.44 91 ILE A C 1
ATOM 752 O O . ILE A 1 91 ? -1.385 0.531 26.248 1.00 94.44 91 ILE A O 1
ATOM 756 N N . ALA A 1 92 ? -2.365 2.504 26.538 1.00 93.25 92 ALA A N 1
ATOM 757 C CA . ALA A 1 92 ? -1.171 3.169 27.067 1.00 93.25 92 ALA A CA 1
ATOM 758 C C . ALA A 1 92 ? -0.559 2.464 28.296 1.00 93.25 92 ALA A C 1
ATOM 760 O O . ALA A 1 92 ? 0.627 2.627 28.565 1.00 93.25 92 ALA A O 1
ATOM 761 N N . ASN A 1 93 ? -1.354 1.670 29.021 1.00 94.31 93 ASN A N 1
ATOM 762 C CA . ASN A 1 93 ? -0.921 0.880 30.175 1.00 94.31 93 ASN A CA 1
ATOM 763 C C . ASN A 1 93 ? -0.420 -0.537 29.822 1.00 94.31 93 ASN A C 1
ATOM 765 O O . ASN A 1 93 ? -0.143 -1.327 30.727 1.00 94.31 93 ASN A O 1
ATOM 769 N N . THR A 1 94 ? -0.325 -0.901 28.542 1.00 95.12 94 THR A N 1
ATOM 770 C CA . THR A 1 94 ? 0.284 -2.168 28.110 1.00 95.12 94 THR A CA 1
ATOM 771 C C . THR A 1 94 ? 1.793 -2.004 27.887 1.00 95.12 94 THR A C 1
ATOM 773 O O . THR A 1 94 ? 2.282 -0.883 27.721 1.00 95.12 94 THR A O 1
ATOM 776 N N . PRO A 1 95 ? 2.564 -3.108 27.826 1.00 93.38 95 PRO A N 1
ATOM 777 C CA . PRO A 1 95 ? 3.985 -3.048 27.479 1.00 93.38 95 PRO A CA 1
ATOM 778 C C . PRO A 1 95 ? 4.262 -2.436 26.096 1.00 93.38 95 PRO A C 1
ATOM 780 O O . PRO A 1 95 ? 5.343 -1.900 25.871 1.00 93.38 95 PRO A O 1
ATOM 783 N N . VAL A 1 96 ? 3.298 -2.520 25.171 1.00 92.31 96 VAL A N 1
ATOM 784 C CA . VAL A 1 96 ? 3.410 -1.998 23.798 1.00 92.31 96 VAL A CA 1
ATOM 785 C C . VAL A 1 96 ? 2.894 -0.555 23.701 1.00 92.31 96 VAL A C 1
ATOM 787 O O . VAL A 1 96 ? 3.386 0.224 22.882 1.00 92.31 96 VAL A O 1
ATOM 790 N N . GLY A 1 97 ? 1.954 -0.172 24.569 1.00 87.81 97 GLY A N 1
ATOM 791 C CA . GLY A 1 97 ? 1.269 1.118 24.580 1.00 87.81 97 GLY A CA 1
ATOM 792 C C . GLY A 1 97 ? 2.190 2.333 24.585 1.00 87.81 97 GLY A C 1
ATOM 793 O O . GLY A 1 97 ? 1.989 3.278 23.822 1.00 87.81 97 GLY A O 1
ATOM 794 N N . GLY A 1 98 ? 3.247 2.286 25.399 1.00 87.00 98 GLY A N 1
ATOM 795 C CA . GLY A 1 98 ? 4.241 3.360 25.494 1.00 87.00 98 GLY A CA 1
ATOM 796 C C . GLY A 1 98 ? 5.094 3.557 24.233 1.00 87.00 98 GLY A C 1
ATOM 797 O O . GLY A 1 98 ? 5.802 4.554 24.127 1.00 87.00 98 GLY A O 1
ATOM 798 N N . CYS A 1 99 ? 5.033 2.635 23.266 1.00 90.56 99 CYS A N 1
ATOM 799 C CA . CYS A 1 99 ? 5.802 2.689 22.020 1.00 90.56 99 CYS A CA 1
ATOM 800 C C . CYS A 1 99 ? 5.033 3.324 20.852 1.00 90.56 99 CYS A C 1
ATOM 802 O O . CYS A 1 99 ? 5.511 3.282 19.714 1.00 90.56 99 CYS A O 1
ATOM 804 N N . HIS A 1 100 ? 3.837 3.861 21.092 1.00 88.31 100 HIS A N 1
ATOM 805 C CA . HIS A 1 100 ? 3.065 4.563 20.076 1.00 88.31 100 HIS A CA 1
ATOM 806 C C . HIS A 1 100 ? 3.466 6.034 19.955 1.00 88.31 100 HIS A C 1
ATOM 808 O O . HIS A 1 100 ? 3.611 6.743 20.949 1.00 88.31 100 HIS A O 1
ATOM 814 N N . SER A 1 101 ? 3.546 6.528 18.719 1.00 88.94 101 SER A N 1
ATOM 815 C CA . SER A 1 101 ? 3.415 7.960 18.460 1.00 88.94 101 SER A CA 1
ATOM 816 C C . SER A 1 101 ? 1.929 8.319 18.355 1.00 88.94 101 SER A C 1
ATOM 818 O O . SER A 1 101 ? 1.087 7.450 18.116 1.00 88.94 101 SER A O 1
ATOM 820 N N . GLY A 1 102 ? 1.589 9.607 18.469 1.00 85.44 102 GLY A N 1
ATOM 821 C CA . GLY A 1 102 ? 0.207 10.068 18.269 1.00 85.44 102 GLY A CA 1
ATOM 822 C C . GLY A 1 102 ? -0.364 9.697 16.890 1.00 85.44 102 GLY A C 1
ATOM 823 O O . GLY A 1 102 ? -1.554 9.421 16.768 1.00 85.44 102 GLY A O 1
ATOM 824 N N . ALA A 1 103 ? 0.487 9.622 15.862 1.00 88.25 103 ALA A N 1
ATOM 825 C CA . ALA A 1 103 ? 0.085 9.188 14.527 1.00 88.25 103 ALA A CA 1
ATOM 826 C C . ALA A 1 103 ? -0.171 7.674 14.464 1.00 88.25 103 ALA A C 1
ATOM 828 O O . ALA A 1 103 ? -1.213 7.256 13.960 1.00 88.25 103 ALA A O 1
ATOM 829 N N . SER A 1 104 ? 0.734 6.846 15.007 1.00 91.50 104 SER A N 1
ATOM 830 C CA . SER A 1 104 ? 0.594 5.387 14.907 1.00 91.50 104 SER A CA 1
ATOM 831 C C . SER A 1 104 ? -0.604 4.869 15.697 1.00 91.50 104 SER A C 1
ATOM 833 O O . SER A 1 104 ? -1.321 3.993 15.219 1.00 91.50 104 SER A O 1
ATOM 835 N N . ILE A 1 105 ? -0.885 5.445 16.870 1.00 91.81 105 ILE A N 1
ATOM 836 C CA . ILE A 1 105 ? -2.089 5.084 17.624 1.00 91.81 105 ILE A CA 1
ATOM 837 C C . ILE A 1 105 ? -3.369 5.517 16.900 1.00 91.81 105 ILE A C 1
ATOM 839 O O . ILE A 1 105 ? -4.353 4.784 16.919 1.00 91.81 105 ILE A O 1
ATOM 843 N N . GLY A 1 106 ? -3.345 6.648 16.186 1.00 90.88 106 GLY A N 1
ATOM 844 C CA . GLY A 1 106 ? -4.454 7.074 15.332 1.00 90.88 106 GLY A CA 1
ATOM 845 C C . GLY A 1 106 ? -4.760 6.059 14.226 1.00 90.88 106 GLY A C 1
ATOM 846 O O . GLY A 1 106 ? -5.922 5.694 14.037 1.00 90.88 106 GLY A O 1
ATOM 847 N N . CYS A 1 107 ? -3.729 5.546 13.546 1.00 92.19 107 CYS A N 1
ATOM 848 C CA . CYS A 1 107 ? -3.876 4.495 12.532 1.00 92.19 107 CYS A CA 1
ATOM 849 C C . CYS A 1 107 ? -4.442 3.199 13.125 1.00 92.19 107 CYS A C 1
ATOM 851 O O . CYS A 1 107 ? -5.401 2.639 12.595 1.00 92.19 107 CYS A O 1
ATOM 853 N N . VAL A 1 108 ? -3.905 2.752 14.263 1.00 94.62 108 VAL A N 1
ATOM 854 C CA . VAL A 1 108 ? -4.387 1.544 14.947 1.00 94.62 108 VAL A CA 1
ATOM 855 C C . VAL A 1 108 ? -5.844 1.689 15.359 1.00 94.62 108 VAL A C 1
ATOM 857 O O . VAL A 1 108 ? -6.653 0.805 15.087 1.00 94.62 108 VAL A O 1
ATOM 860 N N . MET A 1 109 ? -6.222 2.828 15.933 1.00 93.56 109 MET A N 1
ATOM 861 C CA . MET A 1 109 ? -7.606 3.073 16.320 1.00 93.56 109 MET A CA 1
ATOM 862 C C . MET A 1 109 ? -8.540 3.176 15.116 1.00 93.56 109 MET A C 1
ATOM 864 O O . MET A 1 109 ? -9.683 2.731 15.210 1.00 93.56 109 MET A O 1
ATOM 868 N N . ARG A 1 110 ? -8.072 3.684 13.969 1.00 92.69 110 ARG A N 1
ATOM 869 C CA . ARG A 1 110 ? -8.837 3.626 12.716 1.00 92.69 110 ARG A CA 1
ATOM 870 C C . ARG A 1 110 ? -9.101 2.182 12.288 1.00 92.69 110 ARG A C 1
ATOM 872 O O . ARG A 1 110 ? -10.225 1.864 11.914 1.00 92.69 110 ARG A O 1
ATOM 879 N N . ILE A 1 111 ? -8.114 1.302 12.394 1.00 94.88 111 ILE A N 1
ATOM 880 C CA . ILE A 1 111 ? -8.283 -0.118 12.066 1.00 94.88 111 ILE A CA 1
ATOM 881 C C . ILE A 1 111 ? -9.254 -0.789 13.045 1.00 94.88 111 ILE A C 1
ATOM 883 O O . ILE A 1 111 ? -10.182 -1.473 12.617 1.00 94.88 111 ILE A O 1
ATOM 887 N N . MET A 1 112 ? -9.143 -0.508 14.348 1.00 95.75 112 MET A N 1
ATOM 888 C CA . MET A 1 112 ? -10.094 -1.022 15.342 1.00 95.75 112 MET A CA 1
ATOM 889 C C . MET A 1 112 ? -11.535 -0.558 15.073 1.00 95.75 112 MET A C 1
ATOM 891 O O . MET A 1 112 ? -12.469 -1.305 15.346 1.00 95.75 112 MET A O 1
ATOM 895 N N . GLN A 1 113 ? -11.751 0.633 14.499 1.00 93.62 113 GLN A N 1
ATOM 896 C CA . GLN A 1 113 ? -13.089 1.054 14.053 1.00 93.62 113 GLN A CA 1
ATOM 897 C C . GLN A 1 113 ? -13.619 0.190 12.919 1.00 93.62 113 GLN A C 1
ATOM 899 O O . GLN A 1 113 ? -14.776 -0.219 12.956 1.00 93.62 113 GLN A O 1
ATOM 904 N N . ILE A 1 114 ? -12.787 -0.070 11.908 1.00 94.25 114 ILE A N 1
ATOM 905 C CA . ILE A 1 114 ? -13.171 -0.905 10.766 1.00 94.25 114 ILE A CA 1
ATOM 906 C C . ILE A 1 114 ? -13.553 -2.297 11.274 1.00 94.25 114 ILE A C 1
ATOM 908 O O . ILE A 1 114 ? -14.626 -2.794 10.938 1.00 94.25 114 ILE A O 1
ATOM 912 N N . ILE A 1 115 ? -12.743 -2.868 12.169 1.00 96.12 115 ILE A N 1
ATOM 913 C CA . ILE A 1 115 ? -13.012 -4.161 12.808 1.00 96.12 115 ILE A CA 1
ATOM 914 C C . ILE A 1 115 ? -14.300 -4.116 13.640 1.00 96.12 115 ILE A C 1
ATOM 916 O O . ILE A 1 115 ? -15.112 -5.031 13.548 1.00 96.12 115 ILE A O 1
ATOM 920 N N . ALA A 1 116 ? -14.545 -3.054 14.412 1.00 94.81 116 ALA A N 1
ATOM 921 C CA . ALA A 1 116 ? -15.774 -2.924 15.196 1.00 94.81 116 ALA A CA 1
ATOM 922 C C . ALA A 1 116 ? -17.038 -2.845 14.316 1.00 94.81 116 ALA A C 1
ATOM 924 O O . ALA A 1 116 ? -18.098 -3.332 14.714 1.00 94.81 116 ALA A O 1
ATOM 925 N N . LEU A 1 117 ? -16.934 -2.232 13.132 1.00 93.56 117 LEU A N 1
ATOM 926 C CA . LEU A 1 117 ? -18.052 -2.041 12.205 1.00 93.56 117 LEU A CA 1
ATOM 927 C C . LEU A 1 117 ? -18.295 -3.251 11.294 1.00 93.56 117 LEU A C 1
ATOM 929 O O . LEU A 1 117 ? -19.451 -3.597 11.058 1.00 93.56 117 LEU A O 1
ATOM 933 N N . LYS A 1 118 ? -17.234 -3.880 10.774 1.00 94.81 118 LYS A N 1
ATOM 934 C CA . LYS A 1 118 ? -17.321 -4.935 9.748 1.00 94.81 118 LYS A CA 1
ATOM 935 C C . LYS A 1 118 ? -16.820 -6.313 10.196 1.00 94.81 118 LYS A C 1
ATOM 937 O O . LYS A 1 118 ? -17.107 -7.310 9.543 1.00 94.81 118 LYS A O 1
ATOM 942 N N . GLY A 1 119 ? -16.088 -6.383 11.303 1.00 95.44 119 GLY A N 1
ATOM 943 C CA . GLY A 1 119 ? -15.386 -7.582 11.753 1.00 95.44 119 GLY A CA 1
ATOM 944 C C . GLY A 1 119 ? -13.976 -7.710 11.172 1.00 95.44 119 GLY A C 1
ATOM 945 O O . GLY A 1 119 ? -13.639 -7.136 10.137 1.00 95.44 119 GLY A O 1
ATOM 946 N N . GLU A 1 120 ? -13.131 -8.486 11.851 1.00 95.94 120 GLU A N 1
ATOM 947 C CA . GLU A 1 120 ? -11.732 -8.679 11.452 1.00 95.94 120 GLU A CA 1
ATOM 948 C C . GLU A 1 120 ? -11.591 -9.483 10.153 1.00 95.94 120 GLU A C 1
ATOM 950 O O . GLU A 1 120 ? -10.712 -9.192 9.351 1.00 95.94 120 GLU A O 1
ATOM 955 N N . ALA A 1 121 ? -12.469 -10.460 9.908 1.00 94.38 121 ALA A N 1
ATOM 956 C CA . ALA A 1 121 ? -12.424 -11.261 8.683 1.00 94.38 121 ALA A CA 1
ATOM 957 C C . ALA A 1 121 ? -12.568 -10.394 7.419 1.00 94.38 121 ALA A C 1
ATOM 959 O O . ALA A 1 121 ? -11.890 -10.632 6.420 1.00 94.38 121 ALA A O 1
ATOM 960 N N . GLU A 1 122 ? -13.415 -9.364 7.487 1.00 93.56 122 GLU A N 1
ATOM 961 C CA . GLU A 1 122 ? -13.580 -8.390 6.411 1.00 93.56 122 GLU A CA 1
ATOM 962 C C . GLU A 1 122 ? -12.322 -7.535 6.242 1.00 93.56 122 GLU A C 1
ATOM 964 O O . GLU A 1 122 ? -11.811 -7.409 5.133 1.00 93.56 122 GLU A O 1
ATOM 969 N N . TYR A 1 123 ? -11.783 -7.007 7.345 1.00 94.62 123 TYR A N 1
ATOM 970 C CA . TYR A 1 123 ? -10.546 -6.224 7.327 1.00 94.62 123 TYR A CA 1
ATOM 971 C C . TYR A 1 123 ? -9.368 -7.026 6.749 1.00 94.62 123 TYR A C 1
ATOM 973 O O . TYR A 1 123 ? -8.638 -6.527 5.897 1.00 94.62 123 TYR A O 1
ATOM 981 N N . ARG A 1 124 ? -9.225 -8.302 7.134 1.00 94.69 124 ARG A N 1
ATOM 982 C CA . ARG A 1 124 ? -8.237 -9.220 6.553 1.00 94.69 124 ARG A CA 1
ATOM 983 C C . ARG A 1 124 ? -8.395 -9.330 5.042 1.00 94.69 124 ARG A C 1
ATOM 985 O O . ARG A 1 124 ? -7.394 -9.303 4.330 1.00 94.69 124 ARG A O 1
ATOM 992 N N . ARG A 1 125 ? -9.629 -9.492 4.556 1.00 93.50 125 ARG A N 1
ATOM 993 C CA . ARG A 1 125 ? -9.891 -9.597 3.118 1.00 93.50 125 ARG A CA 1
ATOM 994 C C . ARG A 1 125 ? -9.464 -8.320 2.392 1.00 93.50 125 ARG A C 1
ATOM 996 O O . ARG A 1 125 ? -8.741 -8.421 1.410 1.00 93.50 125 ARG A O 1
ATOM 1003 N N . GLU A 1 126 ? -9.823 -7.149 2.926 1.00 92.88 126 GLU A N 1
ATOM 1004 C CA . GLU A 1 126 ? -9.410 -5.845 2.382 1.00 92.88 126 GLU A CA 1
ATOM 1005 C C . GLU A 1 126 ? -7.875 -5.694 2.338 1.00 92.88 126 GLU A C 1
ATOM 1007 O O . GLU A 1 126 ? -7.335 -5.226 1.336 1.00 92.88 126 GLU A O 1
ATOM 1012 N N . CYS A 1 127 ? -7.151 -6.132 3.378 1.00 92.38 127 CYS A N 1
ATOM 1013 C CA . CYS A 1 127 ? -5.683 -6.109 3.388 1.00 92.38 127 CYS A CA 1
ATOM 1014 C C . CYS A 1 127 ? -5.075 -6.986 2.288 1.00 92.38 127 CYS A C 1
ATOM 1016 O O . CYS A 1 127 ? -4.200 -6.530 1.555 1.00 92.38 127 CYS A O 1
ATOM 1018 N N . ILE A 1 128 ? -5.547 -8.228 2.157 1.00 92.12 128 ILE A N 1
ATOM 1019 C CA . ILE A 1 128 ? -5.026 -9.175 1.161 1.00 92.12 128 ILE A CA 1
ATOM 1020 C C . ILE A 1 128 ? -5.311 -8.674 -0.258 1.00 92.12 128 ILE A C 1
ATOM 1022 O O . ILE A 1 128 ? -4.416 -8.679 -1.102 1.00 92.12 128 ILE A O 1
ATOM 1026 N N . GLU A 1 129 ? -6.530 -8.192 -0.516 1.00 93.31 129 GLU A N 1
ATOM 1027 C CA . GLU A 1 129 ? -6.911 -7.627 -1.815 1.00 93.31 129 GLU A CA 1
ATOM 1028 C C . GLU A 1 129 ? -6.020 -6.433 -2.195 1.00 93.31 129 GLU A C 1
ATOM 1030 O O . GLU A 1 129 ? -5.538 -6.360 -3.329 1.00 93.31 129 GLU A O 1
ATOM 1035 N N . TYR A 1 130 ? -5.743 -5.534 -1.243 1.00 91.88 130 TYR A N 1
ATOM 1036 C CA . TYR A 1 130 ? -4.849 -4.394 -1.449 1.00 91.88 130 TYR A CA 1
ATOM 1037 C C . TYR A 1 130 ? -3.411 -4.830 -1.771 1.00 91.88 130 TYR A C 1
ATOM 1039 O O . TYR A 1 130 ? -2.813 -4.340 -2.731 1.00 91.88 130 TYR A O 1
ATOM 1047 N N . GLU A 1 131 ? -2.850 -5.774 -1.009 1.00 90.12 131 GLU A N 1
ATOM 1048 C CA . GLU A 1 131 ? -1.493 -6.282 -1.248 1.00 90.12 131 GLU A CA 1
ATOM 1049 C C . GLU A 1 131 ? -1.355 -6.966 -2.613 1.00 90.12 131 GLU A C 1
ATOM 1051 O O . GLU A 1 131 ? -0.345 -6.804 -3.305 1.00 90.12 131 GLU A O 1
ATOM 1056 N N . GLU A 1 132 ? -2.367 -7.727 -3.029 1.00 92.62 132 GLU A N 1
ATOM 1057 C CA . GLU A 1 132 ? -2.397 -8.336 -4.355 1.00 92.62 132 GLU A CA 1
ATOM 1058 C C . GLU A 1 132 ? -2.488 -7.301 -5.476 1.00 92.62 132 GLU A C 1
ATOM 1060 O O . GLU A 1 132 ? -1.859 -7.479 -6.523 1.00 92.62 132 GLU A O 1
ATOM 1065 N N . GLU A 1 133 ? -3.270 -6.238 -5.287 1.00 95.12 133 GLU A N 1
ATOM 1066 C CA . GLU A 1 133 ? -3.382 -5.156 -6.261 1.00 95.12 133 GLU A CA 1
ATOM 1067 C C . GLU A 1 133 ? -2.057 -4.398 -6.408 1.00 95.12 133 GLU A C 1
ATOM 1069 O O . GLU A 1 133 ? -1.595 -4.185 -7.532 1.00 95.12 133 GLU A O 1
ATOM 1074 N N . GLU A 1 134 ? -1.393 -4.062 -5.302 1.00 94.31 134 GLU A N 1
ATOM 1075 C CA . GLU A 1 134 ? -0.076 -3.418 -5.326 1.00 94.31 134 GLU A CA 1
ATOM 1076 C C . GLU A 1 134 ? 0.978 -4.303 -6.001 1.00 94.31 134 GLU A C 1
ATOM 1078 O O . GLU A 1 134 ? 1.743 -3.830 -6.846 1.00 94.31 134 GLU A O 1
ATOM 1083 N N . ARG A 1 135 ? 0.967 -5.614 -5.729 1.00 95.19 135 ARG A N 1
ATOM 1084 C CA . ARG A 1 135 ? 1.848 -6.574 -6.412 1.00 95.19 135 ARG A CA 1
ATOM 1085 C C . ARG A 1 135 ? 1.601 -6.592 -7.921 1.00 95.19 135 ARG A C 1
ATOM 1087 O O . ARG A 1 135 ? 2.555 -6.585 -8.699 1.00 95.19 135 ARG A O 1
ATOM 1094 N N . ARG A 1 136 ? 0.333 -6.570 -8.349 1.00 96.88 136 ARG A N 1
ATOM 1095 C CA . ARG A 1 136 ? -0.046 -6.488 -9.770 1.00 96.88 136 ARG A CA 1
ATOM 1096 C C . ARG A 1 136 ? 0.429 -5.181 -10.410 1.00 96.88 136 ARG A C 1
ATOM 1098 O O . ARG A 1 136 ? 0.964 -5.215 -11.517 1.00 96.88 136 ARG A O 1
ATOM 1105 N N . ARG A 1 137 ? 0.293 -4.042 -9.721 1.00 97.38 137 ARG A N 1
ATOM 1106 C CA . ARG A 1 137 ? 0.784 -2.736 -10.201 1.00 97.38 137 ARG A CA 1
ATOM 1107 C C . ARG A 1 137 ? 2.302 -2.735 -10.379 1.00 97.38 137 ARG A C 1
ATOM 1109 O O . ARG A 1 137 ? 2.785 -2.301 -11.422 1.00 97.38 137 ARG A O 1
ATOM 1116 N N . GLN A 1 138 ? 3.049 -3.270 -9.415 1.00 96.94 138 GLN A N 1
ATOM 1117 C CA . GLN A 1 138 ? 4.510 -3.371 -9.501 1.00 96.94 138 GLN A CA 1
ATOM 1118 C C . GLN A 1 138 ? 4.962 -4.271 -10.658 1.00 96.94 138 GLN A C 1
ATOM 1120 O O . GLN A 1 138 ? 5.853 -3.894 -11.415 1.00 9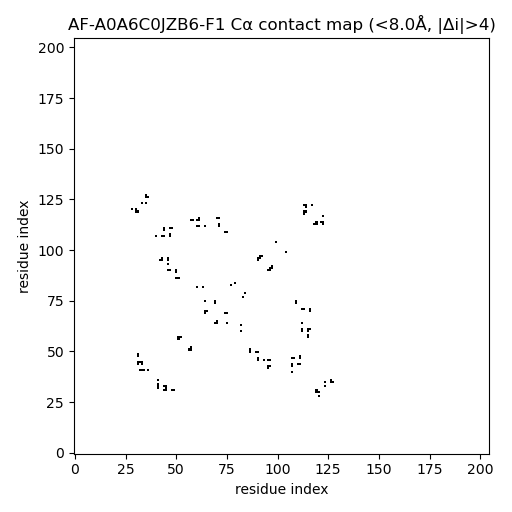6.94 138 GLN A O 1
ATOM 1125 N N . GLN A 1 139 ? 4.312 -5.423 -10.850 1.00 97.44 139 GLN A N 1
ATOM 1126 C CA . GLN A 1 139 ? 4.590 -6.312 -11.984 1.00 97.44 139 GLN A CA 1
ATOM 1127 C C . GLN A 1 139 ? 4.303 -5.640 -13.333 1.00 97.44 139 GLN A C 1
ATOM 1129 O O . GLN A 1 139 ? 5.088 -5.789 -14.269 1.00 97.44 139 GLN A O 1
ATOM 1134 N N . ALA A 1 140 ? 3.213 -4.874 -13.438 1.00 97.94 140 ALA A N 1
ATOM 1135 C CA . ALA A 1 140 ? 2.879 -4.135 -14.653 1.00 97.94 140 ALA A CA 1
ATOM 1136 C C . ALA A 1 140 ? 3.911 -3.040 -14.969 1.00 97.94 140 ALA A C 1
ATOM 1138 O O . ALA A 1 140 ? 4.321 -2.903 -16.121 1.00 97.94 140 ALA A O 1
ATOM 1139 N N . LEU A 1 141 ? 4.368 -2.296 -13.955 1.00 98.19 141 LEU A N 1
ATOM 1140 C CA . LEU A 1 141 ? 5.430 -1.297 -14.114 1.00 98.19 141 LEU A CA 1
ATOM 1141 C C . LEU A 1 141 ? 6.745 -1.940 -14.563 1.00 98.19 141 LEU A C 1
ATOM 1143 O O . LEU A 1 141 ? 7.363 -1.456 -15.507 1.00 98.19 141 LEU A O 1
ATOM 1147 N N . GLN A 1 142 ? 7.128 -3.062 -13.951 1.00 97.88 142 GLN A N 1
ATOM 1148 C CA . GLN A 1 142 ? 8.328 -3.805 -14.335 1.00 97.88 142 GLN A CA 1
ATOM 1149 C C . GLN A 1 142 ? 8.256 -4.281 -15.794 1.00 97.88 142 GLN A C 1
ATOM 1151 O O . GLN A 1 142 ? 9.194 -4.085 -16.564 1.00 97.88 142 GLN A O 1
ATOM 1156 N N . MET A 1 143 ? 7.118 -4.851 -16.198 1.00 98.25 143 MET A N 1
ATOM 1157 C CA . MET A 1 143 ? 6.902 -5.315 -17.570 1.00 98.25 143 MET A CA 1
ATOM 1158 C C . MET A 1 143 ? 6.976 -4.166 -18.586 1.00 98.25 143 MET A C 1
ATOM 1160 O O . MET A 1 143 ? 7.534 -4.328 -19.671 1.00 98.25 143 MET A O 1
ATOM 1164 N N . GLU A 1 144 ? 6.442 -2.996 -18.238 1.00 98.50 144 GLU A N 1
ATOM 1165 C CA . GLU A 1 144 ? 6.509 -1.802 -19.080 1.00 98.50 144 GLU A CA 1
ATOM 1166 C C . GLU A 1 144 ? 7.940 -1.254 -19.193 1.00 98.50 144 GLU A C 1
ATOM 1168 O O . GLU A 1 144 ? 8.377 -0.890 -20.287 1.00 98.50 144 GLU A O 1
ATOM 1173 N N . GLU A 1 145 ? 8.705 -1.233 -18.100 1.00 98.31 145 GLU A N 1
ATOM 1174 C CA . GLU A 1 145 ? 10.123 -0.865 -18.134 1.00 98.31 145 GLU A CA 1
ATOM 1175 C C . GLU A 1 145 ? 10.937 -1.811 -19.021 1.00 98.31 145 GLU A C 1
ATOM 1177 O O . GLU A 1 145 ? 11.728 -1.352 -19.851 1.00 98.31 145 GLU A O 1
ATOM 1182 N N . ASP A 1 146 ? 10.713 -3.118 -18.904 1.00 98.44 146 ASP A N 1
ATOM 1183 C CA . ASP A 1 146 ? 11.408 -4.114 -19.717 1.00 98.44 146 ASP A CA 1
ATOM 1184 C C . ASP A 1 146 ? 11.026 -4.000 -21.198 1.00 98.44 146 ASP A C 1
ATOM 1186 O O . ASP A 1 146 ? 11.901 -4.055 -22.067 1.00 98.44 146 ASP A O 1
ATOM 1190 N N . ARG A 1 147 ? 9.754 -3.714 -21.506 1.00 98.62 147 ARG A N 1
ATOM 1191 C CA . ARG A 1 147 ? 9.309 -3.405 -22.873 1.00 98.62 147 ARG A CA 1
ATOM 1192 C C . ARG A 1 147 ? 10.026 -2.176 -23.432 1.00 98.62 147 ARG A C 1
ATOM 1194 O O . ARG A 1 147 ? 10.487 -2.201 -24.574 1.00 98.62 147 ARG A O 1
ATOM 1201 N N . ARG A 1 148 ? 10.160 -1.106 -22.642 1.00 98.69 148 ARG A N 1
ATOM 1202 C CA . ARG A 1 148 ? 10.886 0.109 -23.056 1.00 98.69 148 ARG A CA 1
ATOM 1203 C C . ARG A 1 148 ? 12.371 -0.163 -23.286 1.00 98.69 148 ARG A C 1
ATOM 1205 O O . ARG A 1 148 ? 12.927 0.354 -24.253 1.00 98.69 148 ARG A O 1
ATOM 1212 N N . ARG A 1 149 ? 13.003 -0.993 -22.451 1.00 98.56 149 ARG A N 1
ATOM 1213 C CA . ARG A 1 149 ? 14.398 -1.425 -22.645 1.00 98.56 149 ARG A CA 1
ATOM 1214 C C . ARG A 1 149 ? 14.567 -2.215 -23.939 1.00 98.56 149 ARG A C 1
ATOM 1216 O O . ARG A 1 149 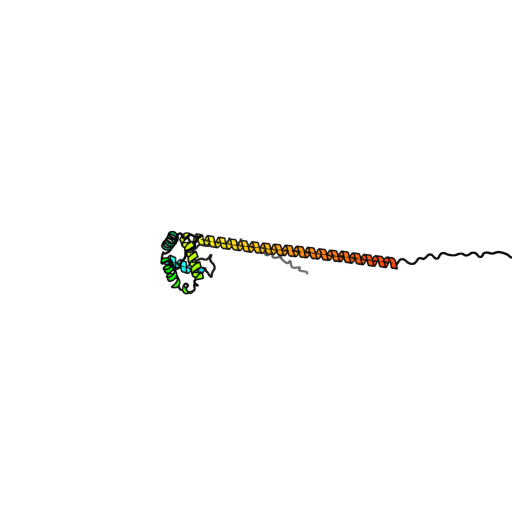? 15.470 -1.912 -24.707 1.00 98.56 149 ARG A O 1
ATOM 1223 N N . GLN A 1 150 ? 13.677 -3.166 -24.220 1.00 98.62 150 GLN A N 1
ATOM 1224 C CA . GLN A 1 150 ? 13.716 -3.938 -25.468 1.00 98.62 150 GLN A CA 1
ATOM 1225 C C . GLN A 1 150 ? 13.556 -3.046 -26.703 1.00 98.62 150 GLN A C 1
ATOM 1227 O O . GLN A 1 150 ? 14.304 -3.194 -27.663 1.00 98.62 150 GLN A O 1
ATOM 1232 N N . GLN A 1 151 ? 12.633 -2.081 -26.668 1.00 98.56 151 GLN A N 1
ATOM 1233 C CA . GLN A 1 151 ? 12.463 -1.122 -27.764 1.00 98.56 151 GLN A CA 1
ATOM 1234 C C . GLN A 1 151 ? 13.702 -0.242 -27.968 1.00 98.56 151 GLN A C 1
ATOM 1236 O O . GLN A 1 151 ? 14.085 0.018 -29.106 1.00 98.56 151 GLN A O 1
ATOM 1241 N N . ALA A 1 152 ? 14.346 0.196 -26.883 1.00 98.56 152 ALA A N 1
ATOM 1242 C CA . ALA A 1 152 ? 15.587 0.959 -26.966 1.00 98.56 152 ALA A CA 1
ATOM 1243 C C . ALA A 1 152 ? 16.718 0.134 -27.599 1.00 98.56 152 ALA A C 1
ATOM 1245 O O . ALA A 1 152 ? 17.394 0.636 -28.492 1.00 98.56 152 ALA A O 1
ATOM 1246 N N . LEU A 1 153 ? 16.862 -1.136 -27.204 1.00 98.62 153 LEU A N 1
ATOM 1247 C CA . LEU A 1 153 ? 17.846 -2.055 -27.785 1.00 98.62 153 LEU A CA 1
ATOM 1248 C C . LEU A 1 153 ? 17.591 -2.303 -29.278 1.00 98.62 153 LEU A C 1
ATOM 1250 O O . LEU A 1 153 ? 18.523 -2.235 -30.069 1.00 98.62 153 LEU A O 1
ATOM 1254 N N . GLN A 1 154 ? 16.335 -2.514 -29.683 1.00 98.62 154 GLN A N 1
ATOM 1255 C CA . GLN A 1 154 ? 15.974 -2.671 -31.100 1.00 98.62 154 GLN A CA 1
ATOM 1256 C C . GLN A 1 154 ? 16.287 -1.413 -31.920 1.00 98.62 154 GLN A C 1
ATOM 1258 O O . GLN A 1 154 ? 16.762 -1.496 -33.051 1.00 98.62 154 GLN A O 1
ATOM 1263 N N . MET A 1 155 ? 16.023 -0.231 -31.359 1.00 98.56 155 MET A N 1
ATOM 1264 C CA . MET A 1 155 ? 16.336 1.037 -32.016 1.00 98.56 155 MET A CA 1
ATOM 1265 C C . MET A 1 155 ? 17.850 1.252 -32.139 1.00 98.56 155 MET A C 1
ATOM 1267 O O . MET A 1 155 ? 18.311 1.756 -33.163 1.00 98.56 155 MET A O 1
ATOM 1271 N N . GLU A 1 156 ? 18.617 0.862 -31.121 1.00 98.56 156 GLU A N 1
ATOM 1272 C CA . GLU A 1 156 ? 20.079 0.897 -31.145 1.00 98.56 156 GLU A CA 1
ATOM 1273 C C . GLU A 1 156 ? 20.643 -0.070 -32.193 1.00 98.56 156 GLU A C 1
ATOM 1275 O O . GLU A 1 156 ? 21.474 0.339 -33.001 1.00 98.56 156 GLU A O 1
ATOM 1280 N N . GLU A 1 157 ? 20.140 -1.304 -32.256 1.00 98.62 157 GLU A N 1
ATOM 1281 C CA . GLU A 1 157 ? 20.520 -2.298 -33.267 1.00 98.62 157 GLU A CA 1
ATOM 1282 C C . GLU A 1 157 ? 20.261 -1.777 -34.686 1.00 98.62 157 GLU A C 1
ATOM 1284 O O . GLU A 1 157 ? 21.179 -1.718 -35.505 1.00 98.62 157 GLU A O 1
ATOM 1289 N N . HIS A 1 158 ? 19.053 -1.273 -34.952 1.00 98.50 158 HIS A N 1
ATOM 1290 C CA . HIS A 1 158 ? 18.713 -0.687 -36.249 1.00 98.50 158 HIS A CA 1
ATOM 1291 C C . HIS A 1 158 ? 19.595 0.530 -36.590 1.00 98.50 158 HIS A C 1
ATOM 1293 O O . HIS A 1 158 ? 19.969 0.746 -37.747 1.00 98.50 158 HIS A O 1
ATOM 1299 N N . HIS A 1 159 ? 19.961 1.344 -35.594 1.00 98.44 159 HIS A N 1
ATOM 1300 C CA . HIS A 1 159 ? 20.889 2.456 -35.795 1.00 98.44 159 HIS A CA 1
ATOM 1301 C C . HIS A 1 159 ? 22.299 1.968 -36.165 1.00 98.44 159 HIS A C 1
ATOM 1303 O O . HIS A 1 159 ? 22.900 2.509 -37.095 1.00 98.44 159 HIS A O 1
ATOM 1309 N N . GLN A 1 160 ? 22.809 0.928 -35.499 1.00 98.62 160 GLN A N 1
ATOM 1310 C CA . GLN A 1 160 ? 24.108 0.325 -35.817 1.00 98.62 160 GLN A CA 1
ATOM 1311 C C . GLN A 1 160 ? 24.128 -0.278 -37.226 1.00 98.62 160 GLN A C 1
ATOM 1313 O O . GLN A 1 160 ? 25.075 -0.053 -37.982 1.00 98.62 160 GLN A O 1
ATOM 1318 N N . GLU A 1 161 ? 23.066 -0.980 -37.624 1.00 98.56 161 GLU A N 1
ATOM 1319 C CA . GLU A 1 161 ? 22.926 -1.517 -38.981 1.00 98.56 161 GLU A CA 1
ATOM 1320 C C . GLU A 1 161 ? 22.945 -0.413 -40.045 1.00 98.56 161 GLU A C 1
ATOM 1322 O O . GLU A 1 161 ? 23.614 -0.542 -41.077 1.00 98.56 161 GLU A O 1
ATOM 1327 N N . TYR A 1 162 ? 22.250 0.698 -39.784 1.00 98.50 162 TYR A N 1
ATOM 1328 C CA . TYR A 1 162 ? 22.251 1.864 -40.663 1.00 98.50 162 TYR A CA 1
ATOM 1329 C C . TYR A 1 162 ? 23.654 2.468 -40.810 1.00 98.50 162 TYR A C 1
ATOM 1331 O O . TYR A 1 162 ? 24.102 2.713 -41.932 1.00 98.50 162 TYR A O 1
ATOM 1339 N N . LEU A 1 163 ? 24.379 2.661 -39.703 1.00 98.62 163 LEU A N 1
ATOM 1340 C CA . LEU A 1 163 ? 25.757 3.162 -39.733 1.00 98.62 163 LEU A CA 1
ATOM 1341 C C . LEU A 1 163 ? 26.687 2.213 -40.503 1.00 98.62 163 LEU A C 1
ATOM 1343 O O . LEU A 1 163 ? 27.457 2.660 -41.355 1.00 98.62 163 LEU A O 1
ATOM 1347 N N . ALA A 1 164 ? 26.574 0.904 -40.270 1.00 98.56 164 ALA A N 1
ATOM 1348 C CA . ALA A 1 164 ? 27.354 -0.105 -40.982 1.00 98.56 164 ALA A CA 1
ATOM 1349 C C . ALA A 1 164 ? 27.046 -0.123 -42.489 1.00 98.56 164 ALA A C 1
ATOM 1351 O O . ALA A 1 164 ? 27.939 -0.329 -43.313 1.00 98.56 164 ALA A O 1
ATOM 1352 N N . LYS A 1 165 ? 25.787 0.105 -42.882 1.00 98.56 165 LYS A N 1
ATOM 1353 C CA . LYS A 1 165 ? 25.400 0.261 -44.289 1.00 98.56 165 LYS A CA 1
ATOM 1354 C C . LYS A 1 165 ? 26.029 1.512 -44.912 1.00 98.56 165 LYS A C 1
ATOM 1356 O O . LYS A 1 165 ? 26.637 1.395 -45.972 1.00 98.56 165 LYS A O 1
ATOM 1361 N N . MET A 1 166 ? 25.931 2.664 -44.248 1.00 98.62 166 MET A N 1
ATOM 1362 C CA . MET A 1 166 ? 26.523 3.921 -44.725 1.00 98.62 166 MET A CA 1
ATOM 1363 C C . MET A 1 166 ? 28.040 3.809 -44.914 1.00 98.62 166 MET A C 1
ATOM 1365 O O . MET A 1 166 ? 28.580 4.296 -45.907 1.00 98.62 166 MET A O 1
ATOM 1369 N N . GLU A 1 167 ? 28.735 3.138 -43.994 1.00 98.62 167 GLU A N 1
ATOM 1370 C CA . GLU A 1 167 ? 30.179 2.928 -44.108 1.00 98.62 167 GLU A CA 1
ATOM 1371 C C . GLU A 1 167 ? 30.533 1.996 -45.278 1.00 98.62 167 GLU A C 1
ATOM 1373 O O . GLU A 1 167 ? 31.479 2.281 -46.012 1.00 98.62 167 GLU A O 1
ATOM 1378 N N . ARG A 1 168 ? 29.746 0.938 -45.531 1.00 98.62 168 ARG A N 1
ATOM 1379 C CA . ARG A 1 168 ? 29.923 0.083 -46.722 1.00 98.62 168 ARG A CA 1
ATOM 1380 C C . ARG A 1 168 ? 29.745 0.864 -48.022 1.00 98.62 168 ARG A C 1
ATOM 1382 O O . ARG A 1 168 ? 30.610 0.796 -48.890 1.00 98.62 168 ARG A O 1
ATOM 1389 N N . GLU A 1 169 ? 28.674 1.647 -48.141 1.00 98.44 169 GLU A N 1
ATOM 1390 C CA . GLU A 1 169 ? 28.418 2.476 -49.329 1.00 98.44 169 GLU A CA 1
ATOM 1391 C C . GLU A 1 169 ? 29.546 3.495 -49.563 1.00 98.44 169 GLU A C 1
ATOM 1393 O O . GLU A 1 169 ? 30.003 3.692 -50.692 1.00 98.44 169 GLU A O 1
ATOM 1398 N N . ARG A 1 170 ? 30.061 4.099 -48.485 1.00 98.44 170 ARG A N 1
ATOM 1399 C CA . ARG A 1 170 ? 31.218 5.000 -48.535 1.00 98.44 170 ARG A CA 1
ATOM 1400 C C . ARG A 1 170 ? 32.485 4.285 -49.015 1.00 98.44 170 ARG A C 1
ATOM 1402 O O . ARG A 1 170 ? 33.204 4.833 -49.852 1.00 98.44 170 ARG A O 1
ATOM 1409 N N . GLN A 1 171 ? 32.770 3.086 -48.510 1.00 98.31 171 GLN A N 1
ATOM 1410 C CA . GLN A 1 171 ? 33.930 2.290 -48.928 1.00 98.31 171 GLN A CA 1
ATOM 1411 C C . GLN A 1 171 ? 33.839 1.878 -50.401 1.00 98.31 171 GLN A C 1
ATOM 1413 O O . GLN A 1 171 ? 34.819 2.009 -51.134 1.00 98.31 171 GLN A O 1
ATOM 1418 N N . GLU A 1 172 ? 32.659 1.457 -50.860 1.00 98.19 172 GLU A N 1
ATOM 1419 C CA . GLU A 1 172 ? 32.412 1.145 -52.270 1.00 98.19 172 GLU A CA 1
ATOM 1420 C C . GLU A 1 172 ? 32.626 2.365 -53.173 1.00 98.19 172 GLU A C 1
ATOM 1422 O O . GLU A 1 172 ? 33.244 2.254 -54.233 1.00 98.19 172 GLU A O 1
ATOM 1427 N N . TYR A 1 173 ? 32.156 3.543 -52.754 1.00 97.88 173 TYR A N 1
ATOM 1428 C CA . TYR A 1 173 ? 32.365 4.789 -53.490 1.00 97.88 173 TYR A CA 1
ATOM 1429 C C . TYR A 1 173 ? 33.854 5.141 -53.622 1.00 97.88 173 TYR A C 1
ATOM 1431 O O . TYR A 1 173 ? 34.326 5.422 -54.725 1.00 97.88 173 TYR A O 1
ATOM 1439 N N . ILE A 1 174 ? 34.614 5.062 -52.524 1.00 97.75 174 ILE A N 1
ATOM 1440 C CA . ILE A 1 174 ? 36.066 5.295 -52.531 1.00 97.75 174 ILE A CA 1
ATOM 1441 C C . ILE A 1 174 ? 36.770 4.290 -53.453 1.00 97.75 174 ILE A C 1
ATOM 1443 O O . ILE A 1 174 ? 37.607 4.685 -54.265 1.00 97.75 174 ILE A O 1
ATOM 1447 N N . ALA A 1 175 ? 36.405 3.007 -53.383 1.00 96.81 175 ALA A N 1
ATOM 1448 C CA . ALA A 1 175 ? 36.975 1.972 -54.243 1.00 96.81 175 ALA A CA 1
ATOM 1449 C C . ALA A 1 175 ? 36.713 2.244 -55.735 1.00 96.81 175 ALA A C 1
ATOM 1451 O O . ALA A 1 175 ? 37.610 2.058 -56.557 1.00 96.81 175 ALA A O 1
ATOM 1452 N N . ARG A 1 176 ? 35.516 2.737 -56.090 1.00 96.75 176 ARG A N 1
ATOM 1453 C CA . ARG A 1 176 ? 35.180 3.129 -57.471 1.00 96.75 176 ARG A CA 1
ATOM 1454 C C . ARG A 1 176 ? 36.028 4.297 -57.971 1.00 96.75 176 ARG A C 1
ATOM 1456 O O . ARG A 1 176 ? 36.468 4.249 -59.117 1.00 96.75 176 ARG A O 1
ATOM 1463 N N . ILE A 1 177 ? 36.281 5.309 -57.135 1.00 96.38 177 ILE A N 1
ATOM 1464 C CA . ILE A 1 177 ? 37.168 6.431 -57.493 1.00 96.38 177 ILE A CA 1
ATOM 1465 C C . ILE A 1 177 ? 38.578 5.913 -57.779 1.00 96.38 177 ILE A C 1
ATOM 1467 O O . ILE A 1 177 ? 39.109 6.153 -58.860 1.00 96.38 177 ILE A O 1
ATOM 1471 N N . ILE A 1 178 ? 39.148 5.132 -56.856 1.00 94.88 178 ILE A N 1
ATOM 1472 C CA . ILE A 1 178 ? 40.504 4.583 -57.005 1.00 94.88 178 ILE A CA 1
ATOM 1473 C C . ILE A 1 178 ? 40.609 3.728 -58.277 1.00 94.88 178 ILE A C 1
ATOM 1475 O O . ILE A 1 178 ? 41.566 3.866 -59.035 1.00 94.88 178 ILE A O 1
ATOM 1479 N N . ALA A 1 179 ? 39.623 2.867 -58.545 1.00 92.50 179 ALA A N 1
ATOM 1480 C CA . ALA A 1 179 ? 39.608 2.032 -59.745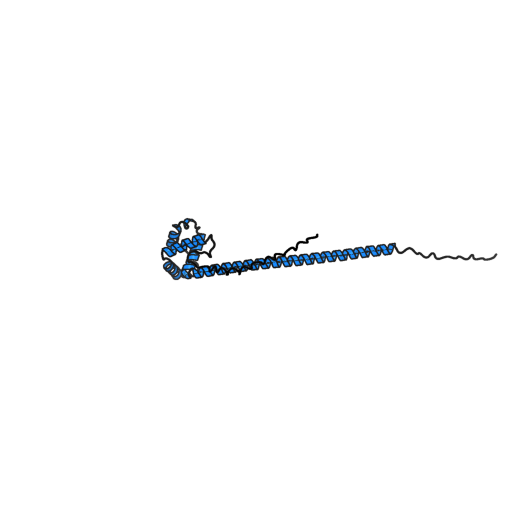 1.00 92.50 179 ALA A CA 1
ATOM 1481 C C . ALA A 1 179 ? 39.550 2.860 -61.043 1.00 92.50 179 ALA A C 1
ATOM 1483 O O . ALA A 1 179 ? 40.230 2.525 -62.013 1.00 92.50 179 ALA A O 1
ATOM 1484 N N . SER A 1 180 ? 38.773 3.949 -61.054 1.00 91.75 180 SER A N 1
ATOM 1485 C CA . SER A 1 180 ? 38.695 4.879 -62.187 1.00 91.75 180 SER A CA 1
ATOM 1486 C C . SER A 1 180 ? 40.028 5.593 -62.435 1.00 91.75 180 SER A C 1
ATOM 1488 O O . SER A 1 180 ? 40.471 5.688 -63.580 1.00 91.75 180 SER A O 1
ATOM 1490 N N . ASP A 1 181 ? 40.695 6.063 -61.380 1.00 89.06 181 ASP A N 1
ATOM 1491 C CA . ASP A 1 181 ? 41.985 6.754 -61.497 1.00 89.06 181 ASP A CA 1
ATOM 1492 C C . ASP A 1 181 ? 43.091 5.814 -61.996 1.00 89.06 181 ASP A C 1
ATOM 1494 O O . ASP A 1 181 ? 43.867 6.176 -62.881 1.00 89.06 181 ASP A O 1
ATOM 1498 N N . VAL A 1 182 ? 43.126 4.571 -61.501 1.00 82.88 182 VAL A N 1
ATOM 1499 C CA . VAL A 1 182 ? 44.070 3.545 -61.976 1.00 82.88 182 VAL A CA 1
ATOM 1500 C C . VAL A 1 182 ? 43.834 3.217 -63.453 1.00 82.88 182 VAL A C 1
ATOM 1502 O O . VAL A 1 182 ? 44.799 3.112 -64.210 1.00 82.88 182 VAL A O 1
ATOM 1505 N N . ALA A 1 183 ? 42.577 3.100 -63.895 1.00 77.31 183 ALA A N 1
ATOM 1506 C CA . ALA A 1 183 ? 42.262 2.843 -65.301 1.00 77.31 183 ALA A CA 1
ATOM 1507 C C . ALA A 1 183 ? 42.777 3.962 -66.225 1.00 77.31 183 ALA A C 1
ATOM 1509 O O . ALA A 1 183 ? 43.317 3.667 -67.288 1.00 77.31 183 ALA A O 1
ATOM 1510 N N . ASN A 1 184 ? 42.691 5.225 -65.797 1.00 73.94 184 ASN A N 1
ATOM 1511 C CA . ASN A 1 184 ? 43.184 6.372 -66.567 1.00 73.94 184 ASN A CA 1
ATOM 1512 C C . ASN A 1 184 ? 44.720 6.436 -66.658 1.00 73.94 184 ASN A C 1
ATOM 1514 O O . ASN A 1 184 ? 45.246 6.952 -67.640 1.00 73.94 184 ASN A O 1
ATOM 1518 N N . ILE A 1 185 ? 45.447 5.901 -65.671 1.00 70.69 185 ILE A N 1
ATOM 1519 C CA . ILE A 1 185 ? 46.922 5.850 -65.679 1.00 70.69 185 ILE A CA 1
ATOM 1520 C C . ILE A 1 185 ? 47.447 4.706 -66.569 1.00 70.69 185 ILE A C 1
ATOM 1522 O O . ILE A 1 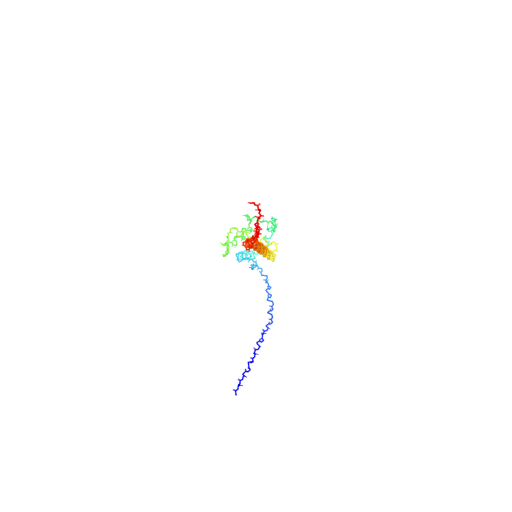185 ? 48.547 4.798 -67.111 1.00 70.69 185 ILE A O 1
ATOM 1526 N N . VAL A 1 186 ? 46.675 3.625 -66.731 1.00 61.19 186 VAL A N 1
ATOM 1527 C CA . VAL A 1 186 ? 47.109 2.397 -67.426 1.00 61.19 186 VAL A CA 1
ATOM 1528 C C . VAL A 1 186 ? 46.766 2.389 -68.924 1.00 61.19 186 VAL A C 1
ATOM 1530 O O . VAL A 1 186 ? 47.256 1.516 -69.639 1.00 61.19 186 VAL A O 1
ATOM 1533 N N . VAL A 1 187 ? 46.007 3.360 -69.452 1.00 54.75 187 VAL A N 1
ATOM 1534 C CA . VAL A 1 187 ? 45.891 3.530 -70.914 1.00 54.75 187 VAL A CA 1
ATOM 1535 C C . VAL A 1 187 ? 47.238 4.040 -71.442 1.00 54.75 187 VAL A C 1
ATOM 1537 O O . VAL A 1 187 ? 47.593 5.190 -71.177 1.00 54.75 187 VAL A O 1
ATOM 1540 N N . PRO A 1 188 ? 48.022 3.225 -72.175 1.00 50.72 188 PRO A N 1
ATOM 1541 C CA . PRO A 1 188 ? 49.282 3.688 -72.721 1.00 50.72 188 PRO A CA 1
ATOM 1542 C C . PRO A 1 188 ? 48.970 4.755 -73.759 1.00 50.72 188 PRO A C 1
ATOM 1544 O O . PRO A 1 188 ? 48.045 4.601 -74.559 1.00 50.72 188 PRO A O 1
ATOM 1547 N N . ASN A 1 189 ? 49.778 5.807 -73.768 1.00 52.72 189 ASN A N 1
ATOM 1548 C CA . ASN A 1 189 ? 49.821 6.801 -74.823 1.00 52.72 189 ASN A CA 1
ATOM 1549 C C . ASN A 1 189 ? 50.267 6.118 -76.136 1.00 52.72 189 ASN A C 1
ATOM 1551 O O . ASN A 1 189 ? 51.412 6.239 -76.559 1.00 52.72 189 ASN A O 1
ATOM 1555 N N . THR A 1 190 ? 49.390 5.334 -76.772 1.00 56.34 190 THR A N 1
ATOM 1556 C CA . THR A 1 190 ? 49.545 4.883 -78.158 1.00 56.34 190 THR A CA 1
ATOM 1557 C C . THR A 1 190 ? 49.168 6.047 -79.065 1.00 56.34 190 THR A C 1
ATOM 1559 O O . THR A 1 190 ? 48.214 5.983 -79.842 1.00 56.34 190 THR A O 1
ATOM 1562 N N . GLU A 1 191 ? 49.892 7.156 -78.924 1.00 57.12 191 GLU A N 1
ATOM 1563 C CA . GLU A 1 191 ? 49.919 8.186 -79.943 1.00 57.12 191 GLU A CA 1
ATOM 1564 C C . GLU A 1 191 ? 50.593 7.586 -81.172 1.00 57.12 191 GLU A C 1
ATOM 1566 O O . GLU A 1 191 ? 51.781 7.266 -81.203 1.00 57.12 191 GLU A O 1
ATOM 1571 N N . LYS A 1 192 ? 49.734 7.369 -82.164 1.00 56.69 192 LYS A N 1
ATOM 1572 C CA . LYS A 1 192 ? 50.012 7.112 -83.569 1.00 56.69 192 LYS A CA 1
ATOM 1573 C C . LYS A 1 192 ? 51.302 7.802 -84.022 1.00 56.69 192 LYS A C 1
ATOM 1575 O O . LYS A 1 192 ? 51.326 9.014 -84.231 1.00 56.69 192 LYS A O 1
ATOM 1580 N N . ILE A 1 193 ? 52.337 7.006 -84.267 1.00 57.53 193 ILE A N 1
ATOM 1581 C CA . ILE A 1 193 ? 53.425 7.383 -85.166 1.00 57.53 193 ILE A CA 1
ATOM 1582 C C . ILE A 1 193 ? 52.806 7.379 -86.569 1.00 57.53 193 ILE A C 1
ATOM 1584 O O . ILE A 1 193 ? 52.692 6.337 -87.206 1.00 57.53 193 ILE A O 1
ATOM 1588 N N . ASN A 1 194 ? 52.304 8.532 -87.011 1.00 53.84 194 ASN A N 1
ATOM 1589 C CA . ASN A 1 194 ? 52.003 8.749 -88.420 1.00 53.84 194 ASN A CA 1
ATOM 1590 C C . ASN A 1 194 ? 53.343 8.780 -89.168 1.00 53.84 194 ASN A C 1
ATOM 1592 O O . ASN A 1 194 ? 54.146 9.692 -88.973 1.00 53.84 194 ASN A O 1
ATOM 1596 N N . GLU A 1 195 ? 53.589 7.765 -89.994 1.00 51.59 195 GLU A N 1
ATOM 1597 C CA . GLU A 1 195 ? 54.676 7.735 -90.970 1.00 51.59 195 GLU A CA 1
ATOM 1598 C C . GLU A 1 195 ? 54.460 8.843 -92.010 1.00 51.59 195 GLU A C 1
ATOM 1600 O O . GLU A 1 195 ? 53.594 8.754 -92.877 1.00 51.59 195 GLU A O 1
ATOM 1605 N N . THR A 1 196 ? 55.254 9.909 -91.923 1.00 53.62 196 THR A N 1
ATOM 1606 C CA . THR A 1 196 ? 55.373 10.917 -92.980 1.00 53.62 196 THR A CA 1
ATOM 1607 C C . THR A 1 196 ? 56.427 10.442 -93.982 1.00 53.62 196 THR A C 1
ATOM 1609 O O . THR A 1 196 ? 57.610 10.754 -93.852 1.00 53.62 196 THR A O 1
ATOM 1612 N N . THR A 1 197 ? 56.025 9.664 -94.986 1.00 51.38 197 THR A N 1
ATOM 1613 C CA . THR A 1 197 ? 56.835 9.438 -96.192 1.00 51.38 197 THR A CA 1
ATOM 1614 C C . THR A 1 197 ? 56.781 10.690 -97.068 1.00 51.38 197 THR A C 1
ATOM 1616 O O . THR A 1 197 ? 55.805 10.899 -97.783 1.00 51.38 197 THR A O 1
ATOM 1619 N N . ASN A 1 198 ? 57.819 11.530 -97.003 1.00 58.38 198 ASN A N 1
ATOM 1620 C CA . ASN A 1 198 ? 58.072 12.565 -98.007 1.00 58.38 198 ASN A CA 1
ATOM 1621 C C . ASN A 1 198 ? 58.926 11.968 -99.134 1.00 58.38 198 ASN A C 1
ATOM 1623 O O . ASN A 1 198 ? 60.087 11.614 -98.921 1.00 58.38 198 ASN A O 1
ATOM 1627 N N . GLU A 1 199 ? 58.332 11.858 -100.321 1.00 60.41 199 GLU A N 1
ATOM 1628 C CA . GLU A 1 199 ? 59.024 11.624 -101.589 1.00 60.41 199 GLU A CA 1
ATOM 1629 C C . GLU A 1 199 ? 59.938 12.819 -101.935 1.00 60.41 199 GLU A C 1
ATOM 1631 O O . GLU A 1 199 ? 59.561 13.969 -101.687 1.00 60.41 199 GLU A O 1
ATOM 1636 N N . PRO A 1 200 ? 61.128 12.599 -102.522 1.00 59.06 200 PRO A N 1
ATOM 1637 C CA . PRO A 1 200 ? 61.907 13.674 -103.119 1.00 59.06 200 PRO A CA 1
ATOM 1638 C C . PRO A 1 200 ? 61.308 14.080 -104.475 1.00 59.06 200 PRO A C 1
ATOM 1640 O O . PRO A 1 200 ? 61.315 13.303 -105.429 1.00 59.06 200 PRO A O 1
ATOM 1643 N N . ASP A 1 201 ? 60.829 15.321 -104.550 1.00 61.34 201 ASP A N 1
ATOM 1644 C CA . ASP A 1 201 ? 60.480 16.008 -105.794 1.00 61.34 201 ASP A CA 1
ATOM 1645 C C . ASP A 1 201 ? 61.756 16.250 -106.618 1.00 61.34 201 ASP A C 1
ATOM 1647 O O . ASP A 1 201 ? 62.672 16.972 -106.212 1.00 61.34 201 ASP A O 1
ATOM 1651 N N . VAL A 1 202 ? 61.830 15.578 -107.765 1.00 62.09 202 VAL A N 1
ATOM 1652 C CA . VAL A 1 202 ? 62.862 15.757 -108.781 1.00 62.09 202 VAL A CA 1
ATOM 1653 C C . VAL A 1 202 ? 62.284 16.710 -109.821 1.00 62.09 202 VAL A C 1
ATOM 1655 O O . VAL A 1 202 ? 61.447 16.308 -110.625 1.00 62.09 202 VAL A O 1
ATOM 1658 N N . SER A 1 203 ? 62.765 17.953 -109.849 1.00 54.47 203 SER A N 1
ATOM 1659 C CA . SER A 1 203 ? 62.532 18.867 -110.970 1.00 54.47 203 SER A CA 1
ATOM 1660 C C . SER A 1 203 ? 63.854 19.249 -111.649 1.00 54.47 203 SER A C 1
ATOM 1662 O O . SER A 1 203 ? 64.825 19.562 -110.956 1.00 54.47 203 SER A O 1
ATOM 1664 N N . PRO A 1 204 ? 63.919 19.213 -112.995 1.00 62.28 204 PRO A N 1
ATOM 1665 C CA . PRO A 1 204 ? 65.110 19.545 -113.766 1.00 62.28 204 PRO A CA 1
ATOM 1666 C C . PRO A 1 204 ? 65.147 21.045 -114.084 1.00 62.28 204 PRO A C 1
ATOM 1668 O O . PRO A 1 204 ? 64.127 21.564 -114.523 1.00 62.28 204 PRO A O 1
ATOM 1671 N N . VAL A 1 205 ? 66.305 21.697 -113.912 1.00 49.72 205 VAL A N 1
ATOM 1672 C CA . VAL A 1 205 ? 67.008 22.575 -114.884 1.00 49.72 205 VAL A CA 1
ATOM 1673 C C . VAL A 1 205 ? 68.437 22.774 -114.382 1.00 49.72 205 VAL A C 1
ATOM 1675 O O . VAL A 1 205 ? 68.596 23.198 -113.217 1.00 49.72 205 VAL A O 1
#

Mean predicted aligned error: 12.5 Å

Secondary structure (DSSP, 8-state):
----------------PPPPPP--------TT--TTS-HHHHHHHHHHHHHHHHTT-HHHHHHHHHTTT--SSS----TT-HHHHHHHHHHHTSTTGGG--HHHHHHHHHHHHHHHHH-HHHHHHHHHHHHHHHHHHHHHHHHHHHHHHHHHHHHHHHHHHHHHHHHHHHHHHHHHHHHHHHHHHHS------------------

Organism: NCBI:txid1070528

Nearest PDB structures (foldseek):
  5lm1-assembly1_A  TM=2.144E-01  e=9.634E+00  Homo sapiens